Protein AF-A0A5N5TL41-F1 (afdb_monomer)

Nearest PDB structures (foldseek):
  9d1i-assembly1_A  TM=8.158E-01  e=9.648E-05  Homo sapiens
  9d1z-assembly1_A  TM=8.403E-01  e=2.550E-04  Homo sapiens
  5gq0-assembly1_B  TM=7.418E-01  e=6.387E-04  Arabidopsis thaliana
  5a10-assembly1_A  TM=7.154E-01  e=4.876E-04  Thlaspi arvense
  5gq0-assembly1_A  TM=7.432E-01  e=1.881E-03  Arabidopsis thaliana

Organism: NCBI:txid96803

Foldseek 3Di:
DDDFDLWDWDADPVVGDIDTQDDDADDPPDPADHGDAGFDQWDWDDQPQWIKTAKGAHFDPDPDTDGMDGAIWIAGNVRRGTADSVQFDDPVPDPDDHRDGFGNWDWDDDQRFKIWIAWGDDPDIDRDIDIGGRDCLQGNGHPDPCDVFNSQQVDQDQVVNVSHVQWDAAPVVRGIGGPVVSVVVVD

Mean predicted aligned error: 7.64 Å

Sequence (187 aa):
FSKLSDELLLFNVDKQYWSEIHYPKGSDNSQYFPSPLERAFHSALIAGNYMVIYGGYMHKHKEEEACYDHKLYLFHLGCHVWLSPELIPSQEQGKGLRAQGVYGHSAFLRHGNTIVITGGFHGTVSNHILAYVLPSTLIAAQGNNFSRDDACFSHEAQSSCVSNLECGWCPTDNICYDRILCNTRDQ

InterPro domains:
  IPR015915 Kelch-type beta-propeller [G3DSA:2.120.10.80] (1-148)
  IPR015915 Kelch-type beta-propeller [SSF117281] (6-132)
  IPR052637 Kelch domain-containing protein 3-like [PTHR46461] (3-129)
  IPR056737 Attractin/MKLN-like, beta-propeller domain [PF24981] (2-130)

Secondary structure (DSSP, 8-state):
-PPP----EEEETTTTEEEE---PPP-TTSSSPPPPPS-BS-EEEEETTEEEEE--EEEE-SSS-EEE---EEEEETTTTEEPPGGGS--GGG-SSPP----BS-EEEEETTTEEEEE--BSSSB---EEEEE--TTTSPPTT----HHHHHHT--SHHHHHHSTTEEEETTTTEEEEHHHHHHH--

Radius of gyration: 18.36 Å; Cα contacts (8 Å, |Δi|>4): 363; chains: 1; bounding box: 47×35×54 Å

Structure (mmCIF, N/CA/C/O backbone):
data_AF-A0A5N5TL41-F1
#
_entry.id   AF-A0A5N5TL41-F1
#
loop_
_atom_site.group_PDB
_atom_site.id
_atom_site.type_symbol
_atom_site.label_atom_id
_atom_site.label_alt_id
_atom_site.label_comp_id
_atom_site.label_asym_id
_atom_site.label_entity_id
_atom_site.label_seq_id
_atom_site.pdbx_PDB_ins_code
_atom_site.Cartn_x
_atom_site.Cartn_y
_atom_site.Cartn_z
_atom_site.occupancy
_atom_site.B_iso_or_equiv
_atom_site.auth_seq_id
_atom_site.auth_comp_id
_atom_site.auth_asym_id
_atom_site.auth_atom_id
_atom_site.pdbx_PDB_model_num
ATOM 1 N N . PHE A 1 1 ? 7.808 15.646 -23.352 1.00 56.97 1 PHE A N 1
ATOM 2 C CA . PHE A 1 1 ? 8.252 14.683 -22.328 1.00 56.97 1 PHE A CA 1
ATOM 3 C C . PHE A 1 1 ? 7.087 14.399 -21.400 1.00 56.97 1 PHE A C 1
ATOM 5 O O . PHE A 1 1 ? 6.430 15.349 -20.991 1.00 56.97 1 PHE A O 1
ATOM 12 N N . SER A 1 2 ? 6.792 13.129 -21.125 1.00 70.62 2 SER A N 1
ATOM 13 C CA . SER A 1 2 ? 5.754 12.756 -20.158 1.00 70.62 2 SER A CA 1
ATOM 14 C C . SER A 1 2 ? 6.254 13.050 -18.745 1.00 70.62 2 SER A C 1
ATOM 16 O O . SER A 1 2 ? 7.353 12.631 -18.390 1.00 70.62 2 SER A O 1
ATOM 18 N N . LYS A 1 3 ? 5.472 13.794 -17.961 1.00 85.44 3 LYS A N 1
ATOM 19 C CA . LYS A 1 3 ? 5.758 14.084 -16.552 1.00 85.44 3 LYS A CA 1
ATOM 20 C C . LYS A 1 3 ? 5.102 13.003 -15.688 1.00 85.44 3 LYS A C 1
ATOM 22 O O . LYS A 1 3 ? 3.935 12.689 -15.906 1.00 85.44 3 LYS A O 1
ATOM 27 N N . LEU A 1 4 ? 5.852 12.426 -14.752 1.00 90.06 4 LEU A N 1
ATOM 28 C CA . LEU A 1 4 ? 5.323 11.491 -13.754 1.00 90.06 4 LEU A CA 1
ATOM 29 C C . LEU A 1 4 ? 4.566 12.267 -12.658 1.00 90.06 4 LEU A C 1
ATOM 31 O O . LEU A 1 4 ? 4.869 13.438 -12.420 1.00 90.06 4 LEU A O 1
ATOM 35 N N . SER A 1 5 ? 3.593 11.624 -12.007 1.00 91.50 5 SER A N 1
ATOM 36 C CA . SER A 1 5 ? 2.818 12.198 -10.893 1.00 91.50 5 SER A CA 1
ATOM 37 C C . SER A 1 5 ? 2.957 11.345 -9.625 1.00 91.50 5 SER A C 1
ATOM 39 O O . SER A 1 5 ? 3.168 10.131 -9.717 1.00 91.50 5 SER A O 1
ATOM 41 N N . ASP A 1 6 ? 2.869 11.991 -8.460 1.00 91.38 6 ASP A N 1
ATOM 42 C CA . ASP A 1 6 ? 2.722 11.386 -7.128 1.00 91.38 6 ASP A CA 1
ATOM 43 C C . ASP A 1 6 ? 1.287 11.525 -6.578 1.00 91.38 6 ASP A C 1
ATOM 45 O O . ASP A 1 6 ? 1.022 11.125 -5.447 1.00 91.38 6 ASP A O 1
ATOM 49 N N . GLU A 1 7 ? 0.360 12.087 -7.360 1.00 93.56 7 GLU A N 1
ATOM 50 C CA . GLU A 1 7 ? -1.023 12.338 -6.948 1.00 93.56 7 GLU A CA 1
ATOM 51 C C . GLU A 1 7 ? -1.831 11.038 -6.823 1.00 93.56 7 GLU A C 1
ATOM 53 O O . GLU A 1 7 ? -1.725 10.121 -7.643 1.00 93.56 7 GLU A O 1
ATOM 58 N N . LEU A 1 8 ? -2.703 10.989 -5.813 1.00 95.38 8 LEU A N 1
ATOM 59 C CA . LEU A 1 8 ? -3.665 9.908 -5.626 1.00 95.38 8 LEU A CA 1
ATOM 60 C C . LEU A 1 8 ? -5.058 10.385 -6.022 1.00 95.38 8 LEU A C 1
ATOM 62 O O . LEU A 1 8 ? -5.614 11.297 -5.412 1.00 95.38 8 LEU A O 1
ATOM 66 N N . LEU A 1 9 ? -5.635 9.735 -7.029 1.00 95.69 9 LEU A N 1
ATOM 67 C CA . LEU A 1 9 ? -6.961 10.052 -7.545 1.00 95.69 9 LEU A CA 1
ATOM 68 C C . LEU A 1 9 ? -7.940 8.917 -7.237 1.00 95.69 9 LEU A C 1
ATOM 70 O O . LEU A 1 9 ? -7.633 7.741 -7.425 1.00 95.69 9 LEU A O 1
ATOM 74 N N . LEU A 1 10 ? -9.145 9.283 -6.814 1.00 95.44 10 LEU A N 1
ATOM 75 C CA . LEU A 1 10 ? -10.274 8.388 -6.613 1.00 95.44 10 LEU A CA 1
ATOM 76 C C . LEU A 1 10 ? -11.331 8.676 -7.677 1.00 95.44 10 LEU A C 1
ATOM 78 O O . LEU A 1 10 ? -11.767 9.816 -7.831 1.00 95.44 10 LEU A O 1
ATOM 82 N N . PHE A 1 11 ? -11.786 7.636 -8.369 1.00 96.81 11 PHE A N 1
ATOM 83 C CA . PHE A 1 11 ? -12.952 7.729 -9.238 1.00 96.81 11 PHE A CA 1
ATOM 84 C C . PHE A 1 11 ? -14.160 7.104 -8.550 1.00 96.81 11 PHE A C 1
ATOM 86 O O . PHE A 1 11 ? -14.167 5.910 -8.249 1.00 96.81 11 PHE A O 1
ATOM 93 N N . ASN A 1 12 ? -15.195 7.905 -8.312 1.00 97.06 12 ASN A N 1
ATOM 94 C CA . ASN A 1 12 ? -16.470 7.381 -7.849 1.00 97.06 12 ASN A CA 1
ATOM 95 C C . ASN A 1 12 ? -17.250 6.835 -9.054 1.00 97.06 12 ASN A C 1
ATOM 97 O O . ASN A 1 12 ? -17.682 7.613 -9.900 1.00 97.06 12 ASN A O 1
ATOM 101 N N . VAL A 1 13 ? -17.431 5.512 -9.128 1.00 97.06 13 VAL A N 1
ATOM 102 C CA . VAL A 1 13 ? -18.086 4.852 -10.273 1.00 97.06 13 VAL A CA 1
ATOM 103 C C . VAL A 1 13 ? -19.561 5.241 -10.385 1.00 97.06 13 VAL A C 1
ATOM 105 O O . VAL A 1 13 ? -20.012 5.585 -11.475 1.00 97.06 13 VAL A O 1
ATOM 108 N N . ASP A 1 14 ? -20.291 5.247 -9.268 1.00 98.00 14 ASP A N 1
ATOM 109 C CA . ASP A 1 14 ? -21.736 5.510 -9.252 1.00 98.00 14 ASP A CA 1
ATOM 110 C C . ASP A 1 14 ? -22.062 6.962 -9.611 1.00 98.00 14 ASP A C 1
ATOM 112 O O . ASP A 1 14 ? -23.017 7.246 -10.331 1.00 98.00 14 ASP A O 1
ATOM 116 N N . LYS A 1 15 ? -21.260 7.897 -9.096 1.00 98.00 15 LYS A N 1
ATOM 117 C CA . LYS A 1 15 ? -21.455 9.342 -9.268 1.00 98.00 15 LYS A CA 1
ATOM 118 C C . LYS A 1 15 ? -20.629 9.932 -10.413 1.00 98.00 15 LYS A C 1
ATOM 120 O O . LYS A 1 15 ? -20.783 11.110 -10.715 1.00 98.00 15 LYS A O 1
ATOM 125 N N . GLN A 1 16 ? -19.758 9.134 -11.025 1.00 98.06 16 GLN A N 1
ATOM 126 C CA . GLN A 1 16 ? -18.954 9.471 -12.201 1.00 98.06 16 GLN A CA 1
ATOM 127 C C . GLN A 1 16 ? -18.110 10.749 -12.064 1.00 98.06 16 GLN A C 1
ATOM 129 O O . GLN A 1 16 ? -18.002 11.534 -13.006 1.00 98.06 16 GLN A O 1
ATOM 134 N N . TYR A 1 17 ? -17.477 10.963 -10.908 1.0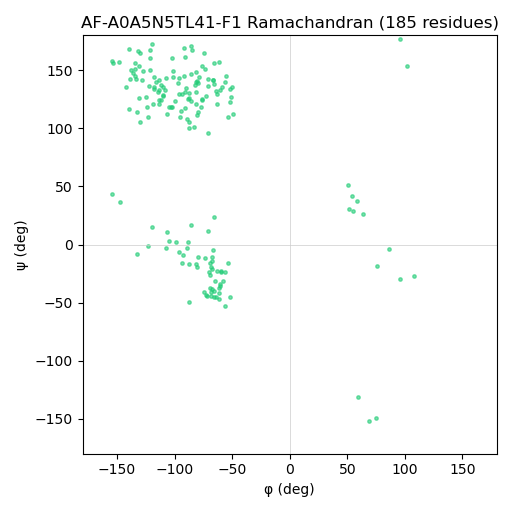0 97.94 17 TYR A N 1
ATOM 135 C CA . TYR A 1 17 ? -16.549 12.080 -10.720 1.00 97.94 17 TYR A CA 1
ATOM 136 C C . TYR A 1 17 ? -15.225 11.638 -10.108 1.00 97.94 17 TYR A C 1
ATOM 138 O O . TYR A 1 17 ? -15.136 10.638 -9.391 1.00 97.94 17 TYR A O 1
ATOM 146 N N . TRP A 1 18 ? -14.199 12.428 -10.406 1.00 97.88 18 TRP A N 1
ATOM 147 C CA . TRP A 1 18 ? -12.866 12.287 -9.846 1.00 97.88 18 TRP A CA 1
ATOM 148 C C . TRP A 1 18 ? -12.712 13.144 -8.596 1.00 97.88 18 TRP A C 1
ATOM 150 O O . TRP A 1 18 ? -13.254 14.246 -8.497 1.00 97.88 18 TRP A O 1
ATOM 160 N N . SER A 1 19 ? -11.950 12.645 -7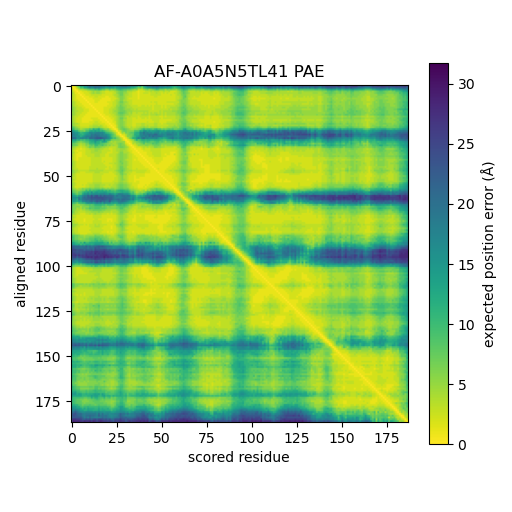.638 1.00 96.94 19 SER A N 1
ATOM 161 C CA . SER A 1 19 ? -11.485 13.400 -6.481 1.00 96.94 19 SER A CA 1
ATOM 162 C C . SER A 1 19 ? -10.015 13.130 -6.258 1.00 96.94 19 SER A C 1
ATOM 164 O O . SER A 1 19 ? -9.547 12.017 -6.477 1.00 96.94 19 SER A O 1
ATOM 166 N N . GLU A 1 20 ? -9.299 14.146 -5.806 1.00 96.12 20 GLU A N 1
ATOM 167 C CA . GLU A 1 20 ? -7.926 13.997 -5.350 1.00 96.12 20 GLU A CA 1
ATOM 168 C C . GLU A 1 20 ? -7.925 13.679 -3.854 1.00 96.12 20 GLU A C 1
ATOM 170 O O . GLU A 1 20 ? -8.660 14.286 -3.069 1.00 96.12 20 GLU A O 1
ATOM 175 N N . ILE A 1 21 ? -7.116 12.701 -3.456 1.00 94.69 21 ILE A N 1
ATOM 176 C CA . ILE A 1 21 ? -6.884 12.386 -2.051 1.00 94.69 21 ILE A CA 1
ATOM 177 C C . ILE A 1 21 ? -5.742 13.272 -1.566 1.00 94.69 21 ILE A C 1
ATOM 179 O O . ILE A 1 21 ? -4.574 13.019 -1.858 1.00 94.69 21 ILE A O 1
ATOM 183 N N . HIS A 1 22 ? -6.077 14.289 -0.776 1.00 91.94 22 HIS A N 1
ATOM 184 C CA . HIS A 1 22 ? -5.078 15.079 -0.067 1.00 91.94 22 HIS A CA 1
ATOM 185 C C . HIS A 1 22 ? -4.647 14.362 1.214 1.00 91.94 22 HIS A C 1
ATOM 187 O O . HIS A 1 22 ? -5.482 13.944 2.018 1.00 91.94 22 HIS A O 1
ATOM 193 N N . TYR A 1 23 ? -3.336 14.251 1.415 1.00 90.44 23 TYR A N 1
ATOM 194 C CA . TYR A 1 23 ? -2.734 13.621 2.586 1.00 90.44 23 TYR A CA 1
ATOM 195 C C . TYR A 1 23 ? -1.589 14.475 3.148 1.00 90.44 23 TYR A C 1
ATOM 197 O O . TYR A 1 23 ? -0.983 15.266 2.415 1.00 90.44 23 TYR A O 1
ATOM 205 N N . PRO A 1 24 ? -1.253 14.321 4.441 1.00 86.81 24 PRO A N 1
ATOM 206 C CA . PRO A 1 24 ? -0.112 15.003 5.035 1.00 86.81 24 PRO A CA 1
ATOM 207 C C . PRO A 1 24 ? 1.183 14.541 4.357 1.00 86.81 24 PRO A C 1
ATOM 209 O O . PRO A 1 24 ? 1.502 13.350 4.365 1.00 86.81 24 PRO A O 1
ATOM 212 N N . LYS A 1 25 ? 1.942 15.469 3.766 1.00 80.06 25 LYS A N 1
ATOM 213 C CA . LYS A 1 25 ? 3.260 15.147 3.206 1.00 80.06 25 LYS A CA 1
ATOM 214 C C . LYS A 1 25 ? 4.293 15.127 4.331 1.00 80.06 25 LYS A C 1
ATOM 216 O O . LYS A 1 25 ? 4.476 16.129 5.023 1.00 80.06 25 LYS A O 1
ATOM 221 N N . GLY A 1 26 ? 4.951 13.982 4.503 1.00 68.44 26 GLY A N 1
ATOM 222 C CA . GLY A 1 26 ? 6.038 13.839 5.460 1.00 68.44 26 GLY A CA 1
ATOM 223 C C . GLY A 1 26 ? 7.236 14.727 5.112 1.00 68.44 26 GLY A C 1
ATOM 224 O O . GLY A 1 26 ? 7.679 14.735 3.964 1.00 68.44 26 GLY A O 1
ATOM 225 N N . SER A 1 27 ? 7.764 15.465 6.087 1.00 64.81 27 SER A N 1
ATOM 226 C CA . SER A 1 27 ? 9.063 16.155 6.025 1.00 64.81 27 SER A CA 1
ATOM 227 C C . SER A 1 27 ? 9.974 15.660 7.153 1.00 64.81 27 SER A C 1
ATOM 229 O O . SER A 1 27 ? 9.487 15.006 8.075 1.00 64.81 27 SER A O 1
ATOM 231 N N . ASP A 1 28 ? 11.274 15.977 7.107 1.00 57.69 28 ASP A N 1
ATOM 232 C CA . ASP A 1 28 ? 12.291 15.480 8.060 1.00 57.69 28 ASP A CA 1
ATOM 233 C C . ASP A 1 28 ? 11.954 15.720 9.553 1.00 57.69 28 ASP A C 1
ATOM 235 O O . ASP A 1 28 ? 12.522 15.059 10.415 1.00 57.69 28 ASP A O 1
ATOM 239 N N . ASN A 1 29 ? 10.998 16.607 9.870 1.00 56.28 29 ASN A N 1
ATOM 240 C CA . ASN A 1 29 ? 10.532 16.905 11.233 1.00 56.28 29 ASN A CA 1
ATOM 241 C C . ASN A 1 29 ? 9.034 16.616 11.466 1.00 56.28 29 ASN A C 1
ATOM 243 O O . ASN A 1 29 ? 8.450 17.119 12.427 1.00 56.28 29 ASN A O 1
ATOM 247 N N . SER A 1 30 ? 8.373 15.866 10.582 1.00 60.78 30 SER A N 1
ATOM 248 C CA . SER A 1 30 ? 6.944 15.564 10.711 1.00 60.78 30 SER A CA 1
ATOM 249 C C . SER A 1 30 ? 6.702 14.159 11.264 1.00 60.78 30 SER A C 1
ATOM 251 O O . SER A 1 30 ? 7.449 13.233 10.968 1.00 60.78 30 SER A O 1
ATOM 253 N N . GLN A 1 31 ? 5.596 13.977 11.988 1.00 67.69 31 GLN A N 1
ATOM 254 C CA . GLN A 1 31 ? 5.107 12.658 12.416 1.00 67.69 31 GLN A CA 1
ATOM 255 C C . GLN A 1 31 ? 4.628 11.783 11.235 1.00 67.69 31 GLN A C 1
ATOM 257 O O . GLN A 1 31 ? 4.345 10.601 11.410 1.00 67.69 31 GLN A O 1
ATOM 262 N N . TYR A 1 32 ? 4.507 12.364 10.037 1.00 74.75 32 TYR A N 1
ATOM 263 C CA . TYR A 1 32 ? 4.010 11.698 8.840 1.00 74.75 32 TYR A CA 1
ATOM 264 C C . TYR A 1 32 ? 5.159 11.187 7.977 1.00 74.75 32 TYR A C 1
ATOM 266 O O . TYR A 1 32 ? 6.198 11.833 7.838 1.00 74.75 32 TYR A O 1
ATOM 274 N N . PHE A 1 33 ? 4.960 10.029 7.358 1.00 81.38 33 PHE A N 1
ATOM 275 C CA . PHE A 1 33 ? 5.987 9.407 6.534 1.00 81.38 33 PHE A CA 1
ATOM 276 C C . PHE A 1 33 ? 5.947 9.939 5.096 1.00 81.38 33 PHE A C 1
ATOM 278 O O . PHE A 1 33 ? 4.874 10.291 4.593 1.00 81.38 33 PHE A O 1
ATOM 285 N N . PRO A 1 34 ? 7.107 10.041 4.424 1.00 80.88 34 PRO A N 1
ATOM 286 C CA . PRO A 1 34 ? 7.165 10.547 3.062 1.00 80.88 34 PRO A CA 1
ATOM 287 C C . PRO A 1 34 ? 6.438 9.601 2.102 1.00 80.88 34 PRO A C 1
ATOM 289 O O . PRO A 1 34 ? 6.595 8.379 2.168 1.00 80.88 34 PRO A O 1
ATOM 292 N N . SER A 1 35 ? 5.673 10.180 1.178 1.00 88.56 35 SER A N 1
ATOM 293 C CA . SER A 1 35 ? 5.071 9.439 0.074 1.00 88.56 35 SER A CA 1
ATOM 294 C C . SER A 1 35 ? 6.149 8.887 -0.868 1.00 88.56 35 SER A C 1
ATOM 296 O O . SER A 1 35 ? 7.259 9.432 -0.937 1.00 88.56 35 SER A O 1
ATOM 298 N N . PRO A 1 36 ? 5.850 7.817 -1.626 1.00 90.50 36 PRO A N 1
ATOM 299 C CA . PRO A 1 36 ? 6.701 7.420 -2.737 1.00 90.50 36 PRO A CA 1
ATOM 300 C C . PRO A 1 36 ? 6.902 8.587 -3.713 1.00 90.50 36 PRO A C 1
ATOM 302 O O . PRO A 1 36 ? 5.987 9.372 -3.950 1.00 90.50 36 PRO A O 1
ATOM 305 N N . LEU A 1 37 ? 8.097 8.664 -4.308 1.00 89.50 37 LEU A N 1
ATOM 306 C CA . LEU A 1 37 ? 8.349 9.552 -5.447 1.00 89.50 37 LEU A CA 1
ATOM 307 C C . LEU A 1 37 ? 7.459 9.176 -6.634 1.00 89.50 37 LEU A C 1
ATOM 309 O O . LEU A 1 37 ? 7.031 8.017 -6.753 1.00 89.50 37 LEU A O 1
ATOM 313 N N . GLU A 1 38 ? 7.241 10.151 -7.511 1.00 91.62 38 GLU A N 1
ATOM 314 C CA . GLU A 1 38 ? 6.477 10.014 -8.740 1.00 91.62 38 GLU A CA 1
ATOM 315 C C . GLU A 1 38 ? 6.977 8.830 -9.576 1.00 91.62 38 GLU A C 1
ATOM 317 O O . GLU A 1 38 ? 8.184 8.612 -9.736 1.00 91.62 38 GLU A O 1
ATOM 322 N N . ARG A 1 39 ? 6.045 8.010 -10.076 1.00 93.06 39 ARG A N 1
ATOM 323 C CA . ARG A 1 39 ? 6.397 6.731 -10.708 1.00 93.06 39 ARG A CA 1
ATOM 324 C C . ARG A 1 39 ? 5.385 6.236 -11.731 1.00 93.06 39 ARG A C 1
ATOM 326 O O . ARG A 1 39 ? 4.206 6.565 -11.670 1.00 93.06 39 ARG A O 1
ATOM 333 N N . ALA A 1 40 ? 5.837 5.368 -12.632 1.00 93.88 40 ALA A N 1
ATOM 334 C CA . ALA A 1 40 ? 5.005 4.638 -13.596 1.00 93.88 40 ALA A CA 1
ATOM 335 C C . ALA A 1 40 ? 5.316 3.134 -13.576 1.00 93.88 40 ALA A C 1
ATOM 337 O O . ALA A 1 40 ? 6.341 2.719 -13.044 1.00 93.88 40 ALA A O 1
ATOM 338 N N . PHE A 1 41 ? 4.445 2.302 -14.156 1.00 94.69 41 PHE A N 1
ATOM 339 C CA . PHE A 1 41 ? 4.642 0.843 -14.253 1.00 94.69 41 PHE A CA 1
ATOM 340 C C . PHE A 1 41 ? 4.906 0.140 -12.904 1.00 94.69 41 PHE A C 1
ATOM 342 O O . PHE A 1 41 ? 5.625 -0.861 -12.841 1.00 94.69 41 PHE A O 1
ATOM 349 N N . HIS A 1 42 ? 4.367 0.696 -11.820 1.00 96.25 42 HIS A N 1
ATOM 350 C CA . HIS A 1 42 ? 4.329 0.064 -10.504 1.00 96.25 42 HIS A CA 1
ATOM 351 C C . HIS A 1 42 ? 3.111 -0.864 -10.410 1.00 96.25 42 HIS A C 1
ATOM 353 O O . HIS A 1 42 ? 2.200 -0.776 -11.235 1.00 96.25 42 HIS A O 1
ATOM 359 N N . SER A 1 43 ? 3.075 -1.711 -9.383 1.00 95.94 43 SER A N 1
ATOM 360 C CA . SER A 1 43 ? 1.840 -2.398 -8.994 1.00 95.94 43 SER A CA 1
ATOM 361 C C . SER A 1 43 ? 1.217 -1.714 -7.786 1.00 95.94 43 SER A C 1
ATOM 363 O O . SER A 1 43 ? 1.933 -1.265 -6.888 1.00 95.94 43 SER A O 1
ATOM 365 N N . ALA A 1 44 ? -0.113 -1.681 -7.766 1.00 96.19 44 ALA A N 1
ATOM 366 C CA . ALA A 1 44 ? -0.919 -1.234 -6.641 1.00 96.19 44 ALA A CA 1
ATOM 367 C C . ALA A 1 44 ? -1.912 -2.342 -6.268 1.00 96.19 44 ALA A C 1
ATOM 369 O O . ALA A 1 44 ? -2.636 -2.841 -7.129 1.00 96.19 44 ALA A O 1
ATOM 370 N N . LEU A 1 45 ? -1.930 -2.747 -5.000 1.00 96.00 45 LEU A N 1
ATOM 371 C CA . LEU A 1 45 ? -2.808 -3.798 -4.480 1.00 96.00 45 LEU A CA 1
ATOM 372 C C . LEU A 1 45 ? -3.568 -3.288 -3.259 1.00 96.00 45 LEU A C 1
ATOM 374 O O . LEU A 1 45 ? -3.035 -2.490 -2.496 1.00 96.00 45 LEU A O 1
A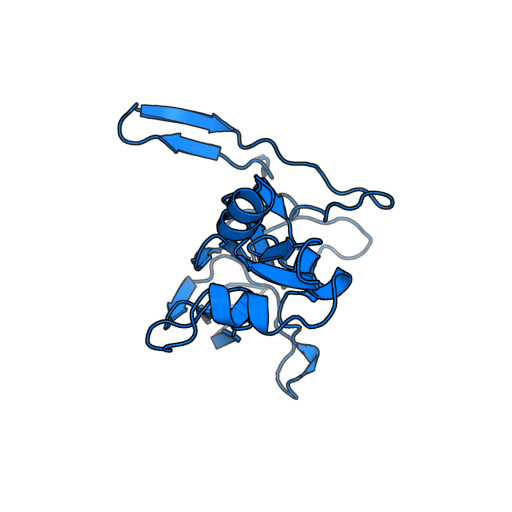TOM 378 N N . ILE A 1 46 ? -4.783 -3.786 -3.038 1.00 94.69 46 ILE A N 1
ATOM 379 C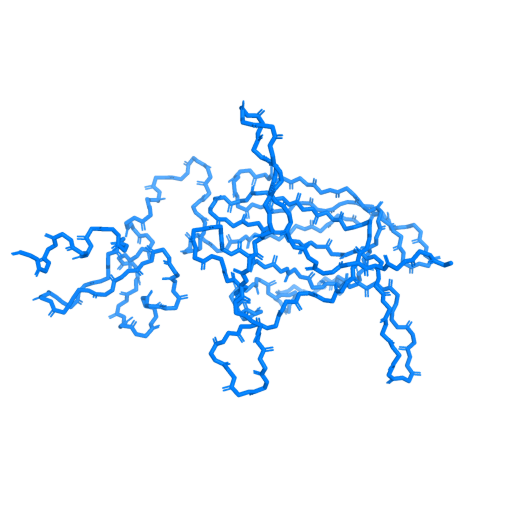 CA . ILE A 1 46 ? -5.530 -3.536 -1.800 1.00 94.69 46 ILE A CA 1
ATOM 380 C C . ILE A 1 46 ? -5.378 -4.745 -0.883 1.00 94.69 46 ILE A C 1
ATOM 382 O O . ILE A 1 46 ? -5.722 -5.854 -1.286 1.00 94.69 46 ILE A O 1
ATOM 386 N N . ALA A 1 47 ? -4.884 -4.530 0.335 1.00 91.62 47 ALA A N 1
ATOM 387 C CA . ALA A 1 47 ? -4.766 -5.538 1.383 1.00 91.62 47 ALA A CA 1
ATOM 388 C C . ALA A 1 47 ? -5.366 -4.985 2.685 1.00 91.62 47 ALA A C 1
ATOM 390 O O . ALA A 1 47 ? -4.795 -4.101 3.323 1.00 91.62 47 ALA A O 1
ATOM 391 N N . GLY A 1 48 ? -6.554 -5.467 3.058 1.00 88.69 48 GLY A N 1
ATOM 392 C CA . GLY A 1 48 ? -7.333 -4.867 4.145 1.00 88.69 48 GLY A CA 1
ATOM 393 C C . GLY A 1 48 ? -7.659 -3.395 3.857 1.00 88.69 48 GLY A C 1
ATOM 394 O O . GLY A 1 48 ? -8.075 -3.059 2.750 1.00 88.69 48 GLY A O 1
ATOM 395 N N . ASN A 1 49 ? -7.419 -2.520 4.836 1.00 89.62 49 ASN A N 1
ATOM 396 C CA . ASN A 1 49 ? -7.575 -1.064 4.712 1.00 89.62 49 ASN A CA 1
ATOM 397 C C . ASN A 1 49 ? -6.341 -0.356 4.134 1.00 89.62 49 ASN A C 1
ATOM 399 O O . ASN A 1 49 ? -6.215 0.864 4.253 1.00 89.62 49 ASN A O 1
ATOM 403 N N . TYR A 1 50 ? -5.429 -1.092 3.500 1.00 92.81 50 TYR A N 1
ATOM 404 C CA . TYR A 1 50 ? -4.188 -0.537 2.980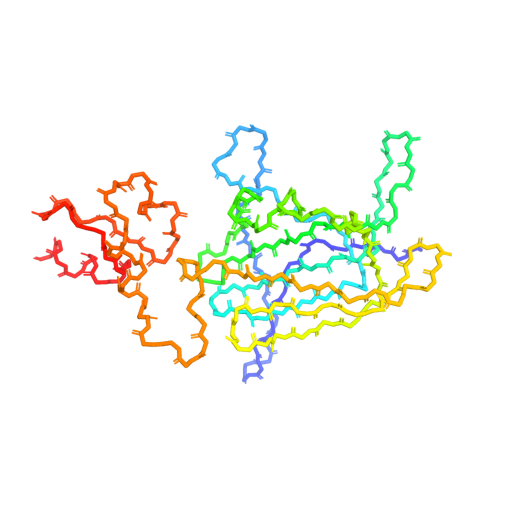 1.00 92.81 50 TYR A CA 1
ATOM 405 C C . TYR A 1 50 ? -4.103 -0.691 1.469 1.00 92.81 50 TYR A C 1
ATOM 407 O O . TYR A 1 50 ? -4.328 -1.769 0.917 1.00 92.81 50 TYR A O 1
ATOM 415 N N . MET A 1 51 ? -3.710 0.390 0.803 1.00 95.56 51 MET A N 1
ATOM 416 C CA . MET A 1 51 ? -3.169 0.325 -0.546 1.00 95.56 51 MET A CA 1
ATOM 417 C C . MET A 1 51 ? -1.664 0.086 -0.452 1.00 95.56 51 MET A C 1
ATOM 419 O O . MET A 1 51 ? -0.952 0.786 0.268 1.00 95.56 51 MET A O 1
ATOM 423 N N . VAL A 1 52 ? -1.185 -0.900 -1.199 1.00 94.44 52 VAL A N 1
ATOM 424 C CA . VAL A 1 52 ? 0.208 -1.325 -1.215 1.00 94.44 52 VAL A CA 1
ATOM 425 C C . VAL A 1 52 ? 0.815 -1.027 -2.572 1.00 94.44 52 VAL A C 1
ATOM 427 O O . VAL A 1 52 ? 0.336 -1.543 -3.580 1.00 94.44 52 VAL A O 1
ATOM 430 N N . ILE A 1 53 ? 1.872 -0.218 -2.591 1.00 95.38 53 ILE A N 1
ATOM 431 C CA . ILE A 1 53 ? 2.619 0.126 -3.803 1.00 95.38 53 ILE A CA 1
ATOM 432 C C . ILE A 1 53 ? 3.977 -0.563 -3.768 1.00 95.38 53 ILE A C 1
ATOM 434 O O . ILE A 1 53 ? 4.692 -0.485 -2.767 1.00 95.38 53 ILE A O 1
ATOM 438 N N . TYR A 1 54 ? 4.351 -1.200 -4.874 1.00 93.75 54 TYR A N 1
ATOM 439 C CA . TYR A 1 54 ? 5.683 -1.767 -5.053 1.00 93.75 54 TYR A CA 1
ATOM 440 C C . TYR A 1 54 ? 6.255 -1.412 -6.421 1.00 93.75 54 TYR A C 1
ATOM 442 O O . TYR A 1 54 ? 5.550 -1.422 -7.436 1.00 93.75 54 TYR A O 1
ATOM 450 N N . GLY A 1 55 ? 7.560 -1.148 -6.441 1.00 93.25 55 GLY A N 1
ATOM 451 C CA . GLY A 1 55 ? 8.314 -0.977 -7.671 1.00 93.25 55 GLY A CA 1
ATOM 452 C C . GLY A 1 55 ? 7.967 0.290 -8.440 1.00 93.25 55 GLY A C 1
ATOM 453 O O . GLY A 1 55 ? 7.537 1.304 -7.881 1.00 93.25 55 GLY A O 1
ATOM 454 N N . GLY A 1 56 ? 8.150 0.200 -9.753 1.00 93.88 56 GLY A N 1
ATOM 455 C CA . GLY A 1 56 ? 7.873 1.273 -10.695 1.00 93.88 56 GLY A CA 1
ATOM 456 C C . GLY A 1 56 ? 9.122 2.013 -11.148 1.00 93.88 56 GLY A C 1
ATOM 457 O O . GLY A 1 56 ? 10.144 2.040 -10.464 1.00 93.88 56 GLY A O 1
ATOM 458 N N . TYR A 1 57 ? 9.011 2.583 -12.342 1.00 91.50 57 TYR A N 1
ATOM 459 C CA . TYR A 1 57 ? 9.993 3.473 -12.927 1.00 91.50 57 TYR A CA 1
ATOM 460 C C . TYR A 1 57 ? 9.877 4.833 -12.252 1.00 91.50 57 TYR A C 1
ATOM 462 O O . TYR A 1 57 ? 8.791 5.413 -12.224 1.00 91.50 57 TYR A O 1
ATOM 470 N N . MET A 1 58 ? 10.989 5.317 -11.721 1.00 88.38 58 MET A N 1
ATOM 471 C CA . MET A 1 58 ? 11.123 6.603 -11.043 1.00 88.38 58 MET A CA 1
ATOM 472 C C . MET A 1 58 ? 12.452 7.228 -11.458 1.00 88.38 58 MET A C 1
ATOM 474 O O . MET A 1 58 ? 13.274 6.550 -12.069 1.00 88.38 58 MET A O 1
ATOM 478 N N . HIS A 1 59 ? 12.672 8.504 -11.154 1.00 80.56 59 HIS A N 1
ATOM 479 C CA . HIS A 1 59 ? 13.915 9.165 -11.532 1.00 80.56 59 HIS A CA 1
ATOM 480 C C . HIS A 1 59 ? 14.508 9.946 -10.364 1.00 80.56 59 HIS A C 1
ATOM 482 O O . HIS A 1 59 ? 13.930 10.929 -9.905 1.00 80.56 59 HIS A O 1
ATOM 488 N N . LYS A 1 60 ? 15.678 9.520 -9.877 1.00 74.06 60 LYS A N 1
ATOM 489 C CA . LYS A 1 60 ? 16.394 10.202 -8.794 1.00 74.06 60 LYS A CA 1
ATOM 490 C C . LYS A 1 60 ? 17.805 10.579 -9.233 1.00 74.06 60 LYS A C 1
ATOM 492 O O . LYS A 1 60 ? 18.675 9.722 -9.327 1.00 74.06 60 LYS A O 1
ATOM 497 N N . HIS A 1 61 ? 18.050 11.874 -9.415 1.00 66.00 61 HIS A N 1
ATOM 498 C CA . HIS A 1 61 ? 19.394 12.394 -9.668 1.00 66.00 61 HIS A CA 1
ATOM 499 C C . HIS A 1 61 ? 20.080 12.680 -8.335 1.00 66.00 61 HIS A C 1
ATOM 501 O O . HIS A 1 61 ? 19.803 13.700 -7.700 1.00 66.00 61 HIS A O 1
ATOM 507 N N . LYS A 1 62 ? 20.948 11.782 -7.867 1.00 56.09 62 LYS A N 1
ATOM 508 C CA . LYS A 1 62 ? 21.782 12.093 -6.698 1.00 56.09 62 LYS A CA 1
ATOM 509 C C . LYS A 1 62 ? 23.164 11.437 -6.730 1.00 56.09 62 LYS A C 1
ATOM 511 O O . LYS A 1 62 ? 23.653 11.083 -5.674 1.00 56.09 62 LYS A O 1
ATOM 516 N N . GLU A 1 63 ? 23.759 11.343 -7.928 1.00 55.00 63 GLU A N 1
ATOM 517 C CA . GLU A 1 63 ? 25.108 10.820 -8.285 1.00 55.00 63 GLU A CA 1
ATOM 518 C C . GLU A 1 63 ? 25.100 9.458 -9.008 1.00 55.00 63 GLU A C 1
ATOM 520 O O . GLU A 1 63 ? 25.951 9.227 -9.861 1.00 55.00 63 GLU A O 1
ATOM 525 N N . GLU A 1 64 ? 24.078 8.624 -8.792 1.00 55.31 64 GLU A N 1
ATOM 526 C CA . GLU A 1 64 ? 23.783 7.415 -9.578 1.00 55.31 64 GLU A CA 1
ATOM 527 C C . GLU A 1 64 ? 22.296 7.448 -9.965 1.00 55.31 64 GLU A C 1
ATOM 529 O O . GLU A 1 64 ? 21.435 7.657 -9.103 1.00 55.31 64 GLU A O 1
ATOM 534 N N . GLU A 1 65 ? 21.980 7.324 -11.259 1.00 61.22 65 GLU A N 1
ATOM 535 C CA . GLU A 1 65 ? 20.592 7.329 -11.738 1.00 61.22 65 GLU A CA 1
ATOM 536 C C . GLU A 1 65 ? 19.895 6.031 -11.316 1.00 61.22 65 GLU A C 1
ATOM 538 O O . GLU A 1 65 ? 19.989 4.991 -11.968 1.00 61.22 65 GLU A O 1
ATOM 543 N N . ALA A 1 66 ? 19.171 6.088 -10.198 1.00 70.50 66 ALA A N 1
ATOM 544 C CA . ALA A 1 66 ? 18.240 5.034 -9.831 1.00 70.50 66 ALA A CA 1
ATOM 545 C C . ALA A 1 66 ? 16.947 5.217 -10.637 1.00 70.50 66 ALA A C 1
ATOM 547 O O . ALA A 1 66 ? 16.229 6.202 -10.455 1.00 70.50 66 ALA A O 1
ATOM 548 N N . CYS A 1 67 ? 16.667 4.252 -11.517 1.00 83.94 67 CYS A N 1
ATOM 549 C CA . CYS A 1 67 ? 15.500 4.250 -12.406 1.00 83.94 67 CYS A CA 1
ATOM 550 C C . CYS A 1 67 ? 14.335 3.388 -11.895 1.00 83.94 67 CYS A C 1
ATOM 552 O O . CYS A 1 67 ? 13.332 3.213 -12.585 1.00 83.94 67 CYS A O 1
ATOM 554 N N . TYR A 1 68 ? 14.479 2.781 -10.719 1.00 86.44 68 TYR A N 1
ATOM 555 C CA . TYR A 1 68 ? 13.495 1.874 -10.141 1.00 86.44 68 TYR A CA 1
ATOM 556 C C . TYR A 1 68 ? 13.591 1.849 -8.621 1.00 86.44 68 TYR A C 1
ATOM 558 O O . TYR A 1 68 ? 14.635 2.130 -8.030 1.00 86.44 68 TYR A O 1
ATOM 566 N N . ASP A 1 69 ? 12.486 1.469 -7.991 1.00 84.44 69 ASP A N 1
ATOM 567 C CA . ASP A 1 69 ? 12.358 1.392 -6.542 1.00 84.44 69 ASP A CA 1
ATOM 568 C C . ASP A 1 69 ? 12.182 -0.057 -6.079 1.00 84.44 69 ASP A C 1
ATOM 570 O O . ASP A 1 69 ? 11.507 -0.847 -6.730 1.00 84.44 69 ASP A O 1
ATOM 574 N N . HIS A 1 70 ? 12.799 -0.422 -4.962 1.00 85.88 70 HIS A N 1
ATOM 575 C CA . HIS A 1 70 ? 12.674 -1.749 -4.347 1.00 85.88 70 HIS A CA 1
ATOM 576 C C . HIS A 1 70 ? 11.838 -1.728 -3.066 1.00 85.88 70 HIS A C 1
ATOM 578 O O . HIS A 1 70 ? 11.642 -2.769 -2.436 1.00 85.88 70 HIS A O 1
ATOM 584 N N . LYS A 1 71 ? 11.393 -0.543 -2.640 1.00 86.62 71 LYS A N 1
ATOM 585 C CA . LYS A 1 71 ? 10.618 -0.371 -1.420 1.00 86.62 71 LYS A CA 1
ATOM 586 C C . LYS A 1 71 ? 9.154 -0.709 -1.662 1.00 86.62 71 LYS A C 1
ATOM 588 O O . LYS A 1 71 ? 8.605 -0.502 -2.745 1.00 86.62 71 LYS A O 1
ATOM 593 N N . LEU A 1 72 ? 8.536 -1.221 -0.608 1.00 89.19 72 LEU A N 1
ATOM 594 C CA . LEU A 1 72 ? 7.095 -1.359 -0.497 1.00 89.19 72 LEU A CA 1
ATOM 595 C C . LEU A 1 72 ? 6.585 -0.149 0.291 1.00 89.19 72 LEU A C 1
ATOM 597 O O . LEU A 1 72 ? 7.234 0.282 1.242 1.00 89.19 72 LEU A O 1
ATOM 601 N N . TYR A 1 73 ? 5.457 0.411 -0.131 1.00 92.25 73 TYR A N 1
ATOM 602 C CA . TYR A 1 73 ? 4.795 1.531 0.530 1.00 92.25 73 TYR A CA 1
ATOM 603 C C . TYR A 1 73 ? 3.376 1.137 0.909 1.00 92.25 73 TYR A C 1
ATOM 605 O O . TYR A 1 73 ? 2.667 0.547 0.095 1.00 92.25 73 TYR A O 1
ATOM 613 N N . LEU A 1 74 ? 2.963 1.489 2.123 1.00 92.69 74 LEU A N 1
ATOM 614 C CA . LEU A 1 74 ? 1.610 1.262 2.617 1.00 92.69 74 LEU A CA 1
ATOM 615 C C . LEU A 1 74 ? 0.919 2.607 2.826 1.00 92.69 74 LEU A C 1
ATOM 617 O O . LEU A 1 74 ? 1.423 3.458 3.560 1.00 92.69 74 LEU A O 1
ATOM 621 N N . PHE A 1 75 ? -0.236 2.776 2.194 1.00 93.94 75 PHE A N 1
ATOM 622 C CA . PHE A 1 75 ? -1.126 3.912 2.388 1.00 93.94 75 PHE A CA 1
ATOM 623 C C . PHE A 1 75 ? -2.401 3.446 3.077 1.00 93.94 75 PHE A C 1
ATOM 625 O O . PHE A 1 75 ? -3.084 2.548 2.585 1.00 93.94 75 PHE A O 1
ATOM 632 N N . HIS A 1 76 ? -2.731 4.058 4.207 1.00 92.12 76 HIS A N 1
ATOM 633 C CA . HIS A 1 76 ? -3.954 3.762 4.933 1.00 92.12 76 HIS A CA 1
ATOM 634 C C . HIS A 1 76 ? -5.155 4.425 4.257 1.00 92.12 76 HIS A C 1
ATOM 636 O O . HIS A 1 76 ? -5.245 5.651 4.212 1.00 92.12 76 HIS A O 1
ATOM 642 N N . LEU A 1 77 ? -6.121 3.631 3.802 1.00 92.69 77 LEU A N 1
ATOM 643 C CA . LEU A 1 77 ? -7.306 4.116 3.091 1.00 92.69 77 LEU A CA 1
ATOM 644 C C . LEU A 1 77 ? -8.263 4.897 3.998 1.00 92.69 77 LEU A C 1
ATOM 646 O O . LEU A 1 77 ? -8.818 5.892 3.567 1.00 92.69 77 LEU A O 1
ATOM 650 N N . GLY A 1 78 ? -8.439 4.486 5.258 1.00 90.12 78 GLY A N 1
ATOM 651 C CA . GLY A 1 78 ? -9.295 5.217 6.206 1.00 90.12 78 GLY A CA 1
ATOM 652 C C . GLY A 1 78 ? -8.718 6.558 6.689 1.00 90.12 78 GLY A C 1
ATOM 653 O O . GLY A 1 78 ? -9.428 7.556 6.745 1.00 90.12 78 GLY A O 1
ATOM 654 N N . CYS A 1 79 ? -7.430 6.593 7.041 1.00 89.50 79 CYS A N 1
ATOM 655 C CA . CYS A 1 79 ? -6.777 7.775 7.610 1.00 89.50 79 CYS A CA 1
ATOM 656 C C . CYS A 1 79 ? -6.095 8.680 6.573 1.00 89.50 79 CYS A C 1
ATOM 658 O O . CYS A 1 79 ? -5.639 9.757 6.939 1.00 89.50 79 CYS A O 1
ATOM 660 N N . HIS A 1 80 ? -5.989 8.245 5.314 1.00 92.88 80 HIS A N 1
ATOM 661 C CA . HIS A 1 80 ? -5.271 8.936 4.240 1.00 92.88 80 HIS A CA 1
ATOM 662 C C . HIS A 1 80 ? -3.833 9.335 4.616 1.00 92.88 80 HIS A C 1
ATOM 664 O O . HIS A 1 80 ? -3.427 10.486 4.469 1.00 92.88 80 HIS A O 1
ATOM 670 N N . VAL A 1 81 ? -3.048 8.378 5.116 1.00 91.75 81 VAL A N 1
ATOM 671 C CA . VAL A 1 81 ? -1.644 8.597 5.503 1.00 91.75 81 VAL A CA 1
ATOM 672 C C . VAL A 1 81 ? -0.749 7.465 5.015 1.00 91.75 81 VAL A C 1
ATOM 674 O O . VAL A 1 81 ? -1.162 6.306 4.961 1.00 91.75 81 VAL A O 1
ATOM 677 N N . TRP A 1 82 ? 0.499 7.799 4.694 1.00 92.06 82 TRP A N 1
ATOM 678 C CA . TRP A 1 82 ? 1.555 6.820 4.441 1.00 92.06 82 TRP A CA 1
ATOM 679 C C . TRP A 1 82 ? 2.135 6.308 5.764 1.00 92.06 82 TRP A C 1
ATOM 681 O O . TRP A 1 82 ? 2.296 7.079 6.711 1.00 92.06 82 TRP A O 1
ATOM 691 N N . LEU A 1 83 ? 2.439 5.011 5.832 1.00 87.69 83 LEU A N 1
ATOM 692 C CA . LEU A 1 83 ? 2.985 4.359 7.028 1.00 87.69 83 LEU A CA 1
ATOM 693 C C . LEU A 1 83 ? 4.518 4.369 7.057 1.00 87.69 83 LEU A C 1
ATOM 695 O O . LEU A 1 83 ? 5.180 4.504 6.026 1.00 87.69 83 LEU A O 1
ATOM 699 N N . SER A 1 84 ? 5.066 4.148 8.257 1.00 83.81 84 SER A N 1
ATOM 700 C CA . SER A 1 84 ? 6.505 3.984 8.472 1.00 83.81 84 SER A CA 1
ATOM 701 C C . SER A 1 84 ? 7.059 2.809 7.671 1.00 83.81 84 SER A C 1
ATOM 703 O O . SER A 1 84 ? 6.492 1.715 7.748 1.00 83.81 84 SER A O 1
ATOM 705 N N . PRO A 1 85 ? 8.216 2.968 7.004 1.00 79.12 85 PRO A N 1
ATOM 706 C CA . PRO A 1 85 ? 8.958 1.845 6.443 1.00 79.12 85 PRO A CA 1
ATOM 707 C C . PRO A 1 85 ? 9.322 0.764 7.472 1.00 79.12 85 PRO A C 1
ATOM 709 O O . PRO A 1 85 ? 9.522 -0.381 7.090 1.00 79.12 85 PRO A O 1
ATOM 712 N N . GLU A 1 86 ? 9.397 1.096 8.763 1.00 76.56 86 GLU A N 1
ATOM 713 C CA . GLU A 1 86 ? 9.726 0.139 9.834 1.00 76.56 86 GLU A CA 1
ATOM 714 C C . GLU A 1 86 ? 8.616 -0.888 10.087 1.00 76.56 86 GLU A C 1
ATOM 716 O O . GLU A 1 86 ? 8.885 -2.000 10.534 1.00 76.56 86 GLU A O 1
ATOM 721 N N . LEU A 1 87 ? 7.365 -0.533 9.777 1.00 73.25 87 LEU A N 1
ATOM 722 C CA . LEU A 1 87 ? 6.214 -1.435 9.890 1.00 73.25 87 LEU A CA 1
ATOM 723 C C . LEU A 1 87 ? 6.123 -2.405 8.706 1.00 73.25 87 LEU A C 1
ATOM 725 O O . LEU A 1 87 ? 5.323 -3.342 8.707 1.00 73.25 87 LEU A O 1
ATOM 729 N N . ILE A 1 88 ? 6.928 -2.166 7.674 1.00 75.19 88 ILE A N 1
ATOM 730 C CA . ILE A 1 88 ? 6.938 -2.936 6.444 1.00 75.19 88 ILE A CA 1
ATOM 731 C C . ILE A 1 88 ? 8.004 -4.023 6.590 1.00 75.19 88 ILE A C 1
ATOM 733 O O . ILE A 1 88 ? 9.141 -3.700 6.936 1.00 75.19 88 ILE A O 1
ATOM 737 N N . PRO A 1 89 ? 7.681 -5.301 6.310 1.00 69.44 89 PRO A N 1
ATOM 738 C CA . PRO A 1 89 ? 8.658 -6.380 6.363 1.00 69.44 89 PRO A CA 1
ATOM 739 C C . PRO A 1 89 ? 9.926 -6.014 5.587 1.00 69.44 89 PRO A C 1
ATOM 741 O O . PRO A 1 89 ? 9.906 -5.880 4.358 1.00 69.44 89 PRO A O 1
ATOM 744 N N . SER A 1 90 ? 11.031 -5.834 6.310 1.00 62.00 90 SER A N 1
ATOM 745 C CA . SER A 1 90 ? 12.322 -5.571 5.695 1.00 62.00 90 SER A CA 1
ATOM 746 C C . SER A 1 90 ? 12.913 -6.881 5.177 1.00 62.00 90 SER A C 1
ATOM 748 O O . SER A 1 90 ? 12.758 -7.955 5.758 1.00 62.00 90 SER A O 1
ATOM 750 N N . GLN A 1 91 ? 13.610 -6.794 4.047 1.00 56.91 91 GLN A N 1
ATOM 751 C CA . GLN A 1 91 ? 14.265 -7.930 3.386 1.00 56.91 91 GLN A CA 1
ATOM 752 C C . GLN A 1 91 ? 15.432 -8.523 4.206 1.00 56.91 91 GLN A C 1
ATOM 754 O O . GLN A 1 91 ? 16.015 -9.530 3.816 1.00 56.91 91 GLN A O 1
ATOM 759 N N . GLU A 1 92 ? 15.774 -7.913 5.343 1.00 51.00 92 GLU A N 1
ATOM 760 C CA . GLU A 1 92 ? 16.967 -8.197 6.147 1.00 51.00 92 GLU A CA 1
ATOM 761 C C . GLU A 1 92 ? 16.932 -9.569 6.850 1.00 51.00 92 GLU A C 1
ATOM 763 O O . GLU A 1 92 ? 17.972 -10.062 7.280 1.00 51.00 92 GLU A O 1
ATOM 768 N N . GLN A 1 93 ? 15.771 -10.229 6.956 1.00 48.66 93 GLN A N 1
ATOM 769 C CA . GLN A 1 93 ? 15.655 -11.498 7.695 1.00 48.66 93 GLN A CA 1
ATOM 770 C C . GLN A 1 93 ? 15.909 -12.763 6.855 1.00 48.66 93 GLN A C 1
ATOM 772 O O . GLN A 1 93 ? 15.933 -13.868 7.399 1.00 48.66 93 GLN A O 1
ATOM 777 N N . GLY A 1 94 ? 16.147 -12.638 5.546 1.00 49.59 94 GLY A N 1
ATOM 778 C CA . GLY A 1 94 ? 16.469 -13.769 4.674 1.00 49.59 94 GLY A CA 1
ATOM 779 C C . GLY A 1 94 ? 17.894 -13.693 4.132 1.00 49.59 94 GLY A C 1
ATOM 780 O O . GLY A 1 94 ? 18.278 -12.691 3.544 1.00 49.59 94 GLY A O 1
ATOM 781 N N . LYS A 1 95 ? 18.659 -14.794 4.194 1.00 47.34 95 LYS A N 1
ATOM 782 C CA . LYS A 1 95 ? 19.918 -14.991 3.430 1.00 47.34 95 LYS A CA 1
ATOM 783 C C . LYS A 1 95 ? 19.697 -15.058 1.896 1.00 47.34 95 LYS A C 1
ATOM 785 O O . LYS A 1 95 ? 20.462 -15.708 1.188 1.00 47.34 95 LYS A O 1
ATOM 790 N N . GLY A 1 96 ? 18.610 -14.475 1.390 1.00 52.81 96 GLY A N 1
ATOM 791 C CA . GLY A 1 96 ? 18.204 -14.496 -0.012 1.00 52.81 96 GLY A CA 1
ATOM 792 C C . GLY A 1 96 ? 18.742 -13.300 -0.796 1.00 52.81 96 GLY A C 1
ATOM 793 O O . GLY A 1 96 ? 19.273 -12.349 -0.223 1.00 52.81 96 GLY A O 1
ATOM 794 N N . LEU A 1 97 ? 18.606 -13.359 -2.125 1.00 55.28 97 LEU A N 1
ATOM 795 C CA . LEU A 1 97 ? 18.929 -12.241 -3.012 1.00 55.28 97 LEU A CA 1
ATOM 796 C C . LEU A 1 97 ? 18.228 -10.970 -2.521 1.00 55.28 97 LEU A C 1
ATOM 798 O O . LEU A 1 97 ? 17.011 -10.967 -2.350 1.00 55.28 97 LEU A O 1
ATOM 802 N N . ARG A 1 98 ? 18.993 -9.887 -2.327 1.00 61.81 98 ARG A N 1
ATOM 803 C CA . ARG A 1 98 ? 18.431 -8.557 -2.055 1.00 61.81 98 ARG A CA 1
ATOM 804 C C . ARG A 1 98 ? 17.392 -8.249 -3.131 1.00 61.81 98 ARG A C 1
ATOM 806 O O . ARG A 1 98 ? 17.738 -8.273 -4.313 1.00 61.81 98 ARG A O 1
ATOM 813 N N . ALA A 1 99 ? 16.149 -7.974 -2.731 1.00 65.88 99 ALA A N 1
ATOM 814 C CA . ALA A 1 99 ? 15.101 -7.564 -3.657 1.00 65.88 99 ALA A CA 1
ATOM 815 C C . ALA A 1 99 ? 15.589 -6.356 -4.467 1.00 65.88 99 ALA A C 1
ATOM 817 O O . ALA A 1 99 ? 15.779 -5.265 -3.929 1.00 65.88 99 ALA A O 1
ATOM 818 N N . GLN A 1 100 ? 15.845 -6.570 -5.755 1.00 76.12 100 GLN A N 1
ATOM 819 C CA . GLN A 1 100 ? 16.122 -5.484 -6.681 1.00 76.12 100 GLN A CA 1
ATOM 820 C C . GLN A 1 100 ? 14.795 -4.879 -7.117 1.00 76.12 100 GLN A C 1
ATOM 822 O O . GLN A 1 100 ? 13.812 -5.591 -7.323 1.00 76.12 100 GLN A O 1
ATOM 827 N N . GLY A 1 101 ? 14.768 -3.554 -7.214 1.00 84.69 101 GLY A N 1
ATOM 828 C CA . GLY A 1 101 ? 13.578 -2.844 -7.647 1.00 84.69 101 GLY A CA 1
ATOM 829 C C . GLY A 1 101 ? 13.278 -3.171 -9.097 1.00 84.69 101 GLY A C 1
ATOM 830 O O . GLY A 1 101 ? 14.198 -3.291 -9.898 1.00 84.69 101 GLY A O 1
ATOM 831 N N . VAL A 1 102 ? 12.000 -3.321 -9.427 1.00 92.00 102 VAL A N 1
ATOM 832 C CA . VAL A 1 102 ? 11.544 -3.648 -10.780 1.00 92.00 102 VAL A CA 1
ATOM 833 C C . VAL A 1 102 ? 10.366 -2.768 -11.172 1.00 92.00 102 VAL A C 1
ATOM 835 O O . VAL A 1 102 ? 9.540 -2.381 -10.343 1.00 92.00 102 VAL A O 1
ATOM 838 N N . TYR A 1 103 ? 10.234 -2.503 -12.464 1.00 94.19 103 TYR A N 1
ATOM 839 C CA . TYR A 1 103 ? 9.030 -1.916 -13.051 1.00 94.19 103 TYR A CA 1
ATOM 840 C C . TYR A 1 103 ? 8.455 -2.837 -14.128 1.00 94.19 103 TYR A C 1
ATOM 842 O O . TYR A 1 103 ? 9.136 -3.747 -14.600 1.00 94.19 103 TYR A O 1
ATOM 850 N N . GLY A 1 104 ? 7.179 -2.652 -14.473 1.00 94.75 104 GLY A N 1
ATOM 851 C CA . GLY A 1 104 ? 6.487 -3.511 -15.442 1.00 94.75 104 GLY A CA 1
ATOM 852 C C . GLY A 1 104 ? 6.364 -4.970 -14.983 1.00 94.75 104 GLY A C 1
ATOM 853 O O . GLY A 1 104 ? 6.338 -5.879 -15.806 1.00 94.75 104 GLY A O 1
ATOM 854 N N . HIS A 1 105 ? 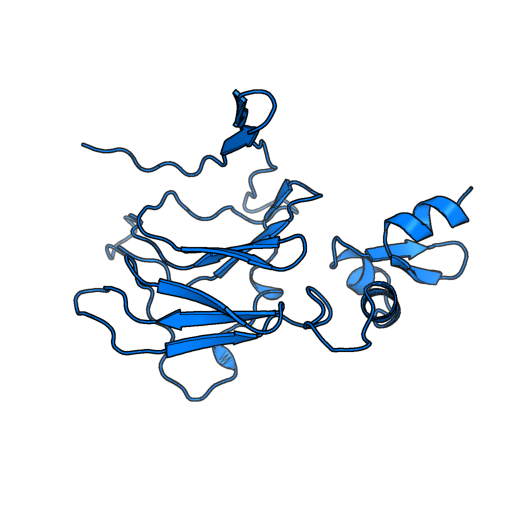6.357 -5.198 -13.669 1.00 95.75 105 HIS A N 1
ATOM 855 C CA . HIS A 1 105 ? 6.151 -6.511 -13.064 1.00 95.75 105 HIS A CA 1
ATOM 856 C C . HIS A 1 105 ? 4.653 -6.802 -12.895 1.00 95.75 105 HIS A C 1
ATOM 858 O O . HIS A 1 105 ? 3.812 -5.922 -13.064 1.00 95.75 105 HIS A O 1
ATOM 864 N N . SER A 1 106 ? 4.325 -8.040 -12.527 1.00 96.00 106 SER A N 1
ATOM 865 C CA . SER A 1 106 ? 2.980 -8.419 -12.083 1.00 96.00 106 SER A CA 1
ATOM 866 C C . SER A 1 106 ? 2.974 -8.660 -10.580 1.00 96.00 106 SER A C 1
ATOM 868 O O . SER A 1 106 ? 3.939 -9.202 -10.037 1.00 96.00 106 SER A O 1
ATOM 870 N N . ALA A 1 107 ? 1.888 -8.287 -9.910 1.00 96.44 107 ALA A N 1
ATOM 871 C CA . ALA A 1 107 ? 1.707 -8.558 -8.492 1.00 96.44 107 ALA A CA 1
ATOM 872 C C . ALA A 1 107 ? 0.277 -9.009 -8.184 1.00 96.44 107 ALA A C 1
ATOM 874 O O . ALA A 1 107 ? -0.670 -8.606 -8.858 1.00 96.44 107 ALA A O 1
ATOM 875 N N . PHE A 1 108 ? 0.122 -9.842 -7.157 1.00 96.50 108 PHE A N 1
ATOM 876 C CA . PHE A 1 108 ? -1.180 -10.282 -6.664 1.00 96.50 108 PHE A CA 1
ATOM 877 C C . PHE A 1 108 ? -1.155 -10.528 -5.154 1.00 96.50 108 PHE A C 1
ATOM 879 O O . PHE A 1 108 ? -0.105 -10.783 -4.562 1.00 96.50 108 PHE A O 1
ATOM 886 N N . LEU A 1 109 ? -2.332 -10.464 -4.530 1.00 94.81 109 LEU A N 1
ATOM 887 C CA . LEU A 1 109 ? -2.510 -10.743 -3.109 1.00 94.81 109 LEU A CA 1
ATOM 888 C C . LEU A 1 109 ? -2.952 -12.195 -2.899 1.00 94.81 109 LEU A C 1
ATOM 890 O O . LEU A 1 109 ? -3.924 -12.658 -3.492 1.00 94.81 109 LEU A O 1
ATOM 894 N N . ARG A 1 110 ? -2.257 -12.906 -2.015 1.00 93.00 110 ARG A N 1
ATOM 895 C CA . ARG A 1 110 ? -2.557 -14.274 -1.594 1.00 93.00 110 ARG A CA 1
ATOM 896 C C . ARG A 1 110 ? -2.954 -14.289 -0.120 1.00 93.00 110 ARG A C 1
ATOM 898 O O . ARG A 1 110 ? -2.263 -13.716 0.718 1.00 93.00 110 ARG A O 1
ATOM 905 N N . HIS A 1 111 ? -4.062 -14.966 0.187 1.00 88.81 111 HIS A N 1
ATOM 906 C CA . HIS A 1 111 ? -4.606 -15.117 1.547 1.00 88.81 111 HIS A CA 1
ATOM 907 C C . HIS A 1 111 ? -4.773 -13.794 2.319 1.00 88.81 111 HIS A C 1
ATOM 909 O O . HIS A 1 111 ? -4.645 -13.757 3.537 1.00 88.81 111 HIS A O 1
ATOM 915 N N . GLY A 1 112 ? -5.039 -12.687 1.624 1.00 87.69 112 GLY A N 1
ATOM 916 C CA . GLY A 1 112 ? -5.324 -11.389 2.246 1.00 87.69 112 GLY A CA 1
ATOM 917 C C . GLY A 1 112 ? -4.124 -10.619 2.809 1.00 87.69 112 GLY A C 1
ATOM 918 O O . GLY A 1 112 ? -4.241 -9.410 2.963 1.00 87.69 112 GLY A O 1
ATOM 919 N N . ASN A 1 113 ? -2.977 -11.256 3.066 1.00 89.38 113 ASN A N 1
ATOM 920 C CA . ASN A 1 113 ? -1.820 -10.593 3.688 1.00 89.38 113 ASN A CA 1
ATOM 921 C C . ASN A 1 113 ? -0.473 -10.856 2.994 1.00 89.38 113 ASN A C 1
ATOM 923 O O . ASN A 1 113 ? 0.532 -10.259 3.372 1.00 89.38 113 ASN A O 1
ATOM 927 N N . THR A 1 114 ? -0.414 -11.762 2.015 1.00 91.69 114 THR A N 1
ATOM 928 C CA . THR A 1 114 ? 0.838 -12.101 1.329 1.00 91.69 114 THR A CA 1
ATOM 929 C C . THR A 1 114 ? 0.844 -11.507 -0.066 1.00 91.69 114 THR A C 1
ATOM 931 O O . THR A 1 114 ? 0.084 -11.935 -0.930 1.00 91.69 114 THR A O 1
ATOM 934 N N . ILE A 1 115 ? 1.715 -10.540 -0.311 1.00 93.00 115 ILE A N 1
ATOM 935 C CA . ILE A 1 115 ? 1.895 -9.943 -1.634 1.00 93.00 115 ILE A CA 1
ATOM 936 C C . ILE A 1 115 ? 2.924 -10.759 -2.392 1.00 93.00 115 ILE A C 1
ATOM 938 O O . ILE A 1 115 ? 4.044 -10.930 -1.916 1.00 93.00 115 ILE A O 1
ATOM 942 N N . VAL A 1 116 ? 2.557 -11.229 -3.577 1.00 94.19 116 VAL A N 1
ATOM 943 C CA . VAL A 1 116 ? 3.455 -11.952 -4.475 1.00 94.19 116 VAL A CA 1
ATOM 944 C C . VAL A 1 116 ? 3.745 -11.077 -5.683 1.00 94.19 116 VAL A C 1
ATOM 946 O O . VAL A 1 116 ? 2.819 -10.600 -6.333 1.00 94.19 116 VAL A O 1
ATOM 949 N N . ILE A 1 117 ? 5.024 -10.883 -5.986 1.00 93.81 117 ILE A N 1
ATOM 950 C CA . ILE A 1 117 ? 5.524 -10.122 -7.133 1.00 93.81 117 ILE A CA 1
ATOM 951 C C . ILE A 1 117 ? 6.315 -11.066 -8.030 1.00 93.81 117 ILE A C 1
ATOM 953 O O . ILE A 1 117 ? 7.128 -11.853 -7.545 1.00 93.81 117 ILE A O 1
ATOM 957 N N . THR A 1 118 ? 6.093 -10.982 -9.338 1.00 94.50 118 THR A N 1
ATOM 958 C CA . THR A 1 118 ? 6.782 -11.804 -10.332 1.00 94.50 118 THR A CA 1
ATOM 959 C C . THR A 1 118 ? 7.174 -10.992 -11.560 1.00 94.50 118 THR A C 1
ATOM 961 O O . THR A 1 118 ? 6.432 -10.120 -12.025 1.00 94.50 118 THR A O 1
ATOM 964 N N . GLY A 1 119 ? 8.352 -11.301 -12.097 1.00 94.06 119 GLY A N 1
ATOM 965 C CA . GLY A 1 119 ? 8.846 -10.695 -13.324 1.00 94.06 119 GLY A CA 1
ATOM 966 C C . GLY A 1 119 ? 9.333 -9.257 -13.145 1.00 94.06 119 GLY A C 1
ATOM 967 O O . GLY A 1 119 ? 9.803 -8.858 -12.078 1.00 94.06 119 GLY A O 1
ATOM 968 N N . GLY A 1 120 ? 9.196 -8.473 -14.212 1.00 94.12 120 GLY A N 1
ATOM 969 C CA . GLY A 1 120 ? 9.597 -7.070 -14.265 1.00 94.12 120 GLY A CA 1
ATOM 970 C C . GLY A 1 120 ? 10.984 -6.847 -14.853 1.00 94.12 120 GLY A C 1
ATOM 971 O O . GLY A 1 120 ? 11.698 -7.786 -15.206 1.00 94.12 120 GLY A O 1
ATOM 972 N N . PHE A 1 121 ? 11.345 -5.574 -14.982 1.00 91.81 121 PHE A N 1
ATOM 973 C CA . PHE A 1 121 ? 12.581 -5.139 -15.614 1.00 91.81 121 PHE A CA 1
ATOM 974 C C . PHE A 1 121 ? 13.373 -4.184 -14.719 1.00 91.81 121 PHE A C 1
ATOM 976 O O . PHE A 1 121 ? 12.808 -3.332 -14.033 1.00 91.81 121 PHE A O 1
ATOM 983 N N . HIS A 1 122 ? 14.693 -4.344 -14.755 1.00 88.69 122 HIS A N 1
ATOM 984 C CA . HIS A 1 122 ? 15.679 -3.587 -13.976 1.00 88.69 122 HIS A CA 1
ATOM 985 C C . HIS A 1 122 ? 17.040 -3.583 -14.701 1.00 88.69 122 HIS A C 1
ATOM 987 O O . HIS A 1 122 ? 18.085 -3.870 -14.131 1.00 88.69 122 HIS A O 1
ATOM 993 N N . GLY A 1 123 ? 17.009 -3.364 -16.021 1.00 88.56 123 GLY A N 1
ATOM 994 C CA . GLY A 1 123 ? 18.155 -3.518 -16.932 1.00 88.56 123 GLY A CA 1
ATOM 995 C C . GLY A 1 123 ? 18.193 -4.886 -17.621 1.00 88.56 123 GLY A C 1
ATOM 996 O O . GLY A 1 123 ? 18.604 -4.990 -18.774 1.00 88.56 123 GLY A O 1
ATOM 997 N N . THR A 1 124 ? 17.665 -5.915 -16.959 1.00 90.62 124 THR A N 1
ATOM 998 C CA . THR A 1 124 ? 17.335 -7.220 -17.550 1.00 90.62 124 THR A CA 1
ATOM 999 C C . THR A 1 124 ? 15.926 -7.638 -17.134 1.00 90.62 124 THR A C 1
ATOM 1001 O O . THR A 1 124 ? 15.333 -7.018 -16.248 1.00 90.62 124 THR A O 1
ATOM 1004 N N . VAL A 1 125 ? 15.363 -8.650 -17.799 1.00 92.25 125 VAL A N 1
ATOM 1005 C CA . VAL A 1 125 ? 14.088 -9.245 -17.379 1.00 92.25 125 VAL A CA 1
ATOM 1006 C C . VAL A 1 125 ? 14.345 -10.140 -16.171 1.00 92.25 125 VAL A C 1
ATOM 1008 O O . VAL A 1 125 ? 15.151 -11.066 -16.242 1.00 92.25 125 VAL A O 1
ATOM 1011 N N . SER A 1 126 ? 13.639 -9.874 -15.079 1.00 90.75 126 SER A N 1
ATOM 1012 C CA . SER A 1 126 ? 13.693 -10.681 -13.867 1.00 90.75 126 SER A CA 1
ATOM 1013 C C . SER A 1 126 ? 12.835 -11.936 -14.022 1.00 90.75 126 SER A C 1
ATOM 1015 O O . SER A 1 126 ? 11.716 -11.882 -14.526 1.00 90.75 126 SER A O 1
ATOM 1017 N N . ASN A 1 127 ? 13.336 -13.072 -13.545 1.00 89.75 127 ASN A N 1
ATOM 1018 C CA . ASN A 1 127 ? 12.568 -14.304 -13.345 1.00 89.75 127 ASN A CA 1
ATOM 1019 C C . ASN A 1 127 ? 12.288 -14.568 -11.855 1.00 89.75 127 ASN A C 1
ATOM 1021 O O . ASN A 1 127 ? 11.863 -15.663 -11.485 1.00 89.75 127 ASN A O 1
ATOM 1025 N N . HIS A 1 128 ? 12.563 -13.590 -10.989 1.00 87.81 128 HIS A N 1
ATOM 1026 C CA . HIS A 1 128 ? 12.392 -13.741 -9.554 1.00 87.81 128 HIS A CA 1
ATOM 1027 C C . HIS A 1 128 ? 10.914 -13.717 -9.156 1.00 87.81 128 HIS A C 1
ATOM 1029 O O . HIS A 1 128 ? 10.074 -13.069 -9.789 1.00 87.81 128 HIS A O 1
ATOM 1035 N N . ILE A 1 129 ? 10.625 -14.411 -8.056 1.00 90.56 129 ILE A N 1
ATOM 1036 C CA . ILE A 1 129 ? 9.354 -14.337 -7.343 1.00 90.56 129 ILE A CA 1
ATOM 1037 C C . ILE A 1 129 ? 9.666 -13.842 -5.936 1.00 90.56 129 ILE A C 1
ATOM 1039 O O . ILE A 1 129 ? 10.440 -14.468 -5.212 1.00 90.56 129 ILE A O 1
ATOM 1043 N N . LEU A 1 130 ? 9.073 -12.715 -5.564 1.00 89.31 130 LEU A N 1
ATOM 1044 C CA . LEU A 1 130 ? 9.198 -12.129 -4.236 1.00 89.31 130 LEU A CA 1
ATOM 1045 C C . LEU A 1 130 ? 7.861 -12.262 -3.514 1.00 89.31 130 LEU A C 1
ATOM 1047 O O . LEU A 1 130 ? 6.813 -11.994 -4.098 1.00 89.31 130 LEU A O 1
ATOM 1051 N N . ALA A 1 131 ? 7.901 -12.664 -2.247 1.00 91.12 131 ALA A N 1
ATOM 1052 C CA . ALA A 1 131 ? 6.723 -12.747 -1.396 1.00 91.12 131 ALA A CA 1
ATOM 1053 C C . ALA A 1 131 ? 6.937 -11.905 -0.134 1.00 91.12 131 ALA A C 1
ATOM 1055 O O . ALA A 1 131 ? 7.837 -12.189 0.655 1.00 91.12 131 ALA A O 1
ATOM 1056 N N . TYR A 1 132 ? 6.103 -10.885 0.058 1.00 88.69 132 TYR A N 1
ATOM 1057 C CA . TYR A 1 132 ? 6.059 -10.086 1.280 1.00 88.69 132 TYR A CA 1
ATOM 1058 C C . TYR A 1 132 ? 4.869 -10.539 2.118 1.00 88.69 132 TYR A C 1
ATOM 1060 O O . TYR A 1 132 ? 3.726 -10.440 1.672 1.00 88.69 132 TYR A O 1
ATOM 1068 N N . VAL A 1 133 ? 5.128 -11.035 3.326 1.00 89.06 133 VAL A N 1
ATOM 1069 C CA . VAL A 1 133 ? 4.078 -11.401 4.283 1.00 89.06 133 VAL A CA 1
ATOM 1070 C C . VAL A 1 133 ? 3.862 -10.222 5.217 1.00 89.06 133 VAL A C 1
ATOM 1072 O O . VAL A 1 133 ? 4.729 -9.919 6.034 1.00 89.06 133 VAL A O 1
ATOM 1075 N N . LEU A 1 134 ? 2.724 -9.547 5.087 1.00 86.38 134 LEU A N 1
ATOM 1076 C CA . LEU A 1 134 ? 2.374 -8.448 5.976 1.00 86.38 134 LEU A CA 1
ATOM 1077 C C . LEU A 1 134 ? 2.037 -9.001 7.375 1.00 86.38 134 LEU A C 1
ATOM 1079 O O . LEU A 1 134 ? 1.341 -10.023 7.465 1.00 86.38 134 LEU A O 1
ATOM 1083 N N . PRO A 1 135 ? 2.529 -8.363 8.456 1.00 82.50 135 PRO A N 1
ATOM 1084 C CA . PRO A 1 135 ? 2.250 -8.787 9.824 1.00 82.50 135 PRO A CA 1
ATOM 1085 C C . PRO A 1 135 ? 0.747 -8.856 10.098 1.00 82.50 135 PRO A C 1
ATOM 1087 O O . PRO A 1 135 ? -0.001 -7.962 9.699 1.00 82.50 135 PRO A O 1
ATOM 1090 N N . SER A 1 136 ? 0.310 -9.883 10.833 1.00 79.31 136 SER A N 1
ATOM 1091 C CA . SER A 1 136 ? -1.099 -10.052 11.221 1.00 79.31 136 SER A CA 1
ATOM 1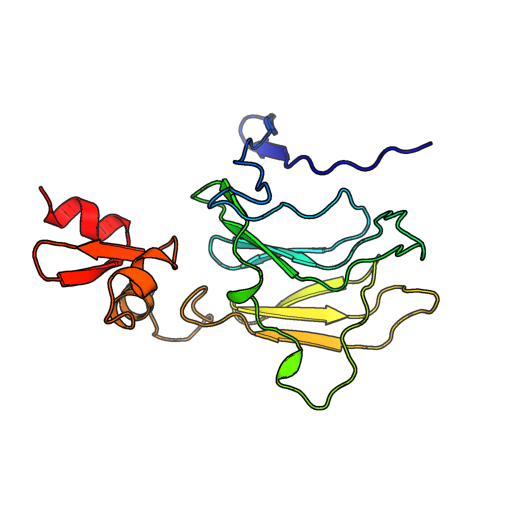092 C C . SER A 1 136 ? -1.619 -8.926 12.110 1.00 79.31 136 SER A C 1
ATOM 1094 O O . SER A 1 136 ? -2.821 -8.693 12.150 1.00 79.31 136 SER A O 1
ATOM 1096 N N . THR A 1 137 ? -0.717 -8.220 12.796 1.00 74.44 137 THR A N 1
ATOM 1097 C CA . THR A 1 137 ? -1.033 -7.013 13.561 1.00 74.44 137 THR A CA 1
ATOM 1098 C C . THR A 1 137 ? -1.501 -5.870 12.663 1.00 74.44 137 THR A C 1
ATOM 1100 O O . THR A 1 137 ? -2.341 -5.091 13.087 1.00 74.44 137 THR A O 1
ATOM 1103 N N . LEU A 1 138 ? -1.019 -5.782 11.418 1.00 78.81 138 LEU A N 1
ATOM 1104 C CA . LEU A 1 138 ? -1.492 -4.794 10.443 1.00 78.81 138 LEU A CA 1
ATOM 1105 C C . LEU A 1 138 ? -2.701 -5.312 9.661 1.00 78.81 138 LEU A C 1
ATOM 1107 O O . LEU A 1 138 ? -3.693 -4.606 9.508 1.00 78.81 138 LEU A O 1
ATOM 1111 N N . ILE A 1 139 ? -2.608 -6.533 9.122 1.00 80.88 139 ILE A N 1
ATOM 1112 C CA . ILE A 1 139 ? -3.637 -7.119 8.254 1.00 80.88 139 ILE A CA 1
ATOM 1113 C C . ILE A 1 139 ? -3.824 -8.593 8.605 1.00 80.88 139 ILE A C 1
ATOM 1115 O O . ILE A 1 139 ? -2.928 -9.416 8.396 1.00 80.88 139 ILE A O 1
ATOM 1119 N N . ALA A 1 140 ? -5.019 -8.948 9.076 1.00 73.56 140 ALA A N 1
ATOM 1120 C CA . ALA A 1 140 ? -5.383 -10.335 9.329 1.00 73.56 140 ALA A CA 1
ATOM 1121 C C . ALA A 1 140 ? -5.376 -11.158 8.024 1.00 73.56 140 ALA A C 1
ATOM 1123 O O . ALA A 1 140 ? -5.981 -10.779 7.018 1.00 73.56 140 ALA A O 1
ATOM 1124 N N . ALA A 1 141 ? -4.697 -12.308 8.037 1.00 73.75 141 AL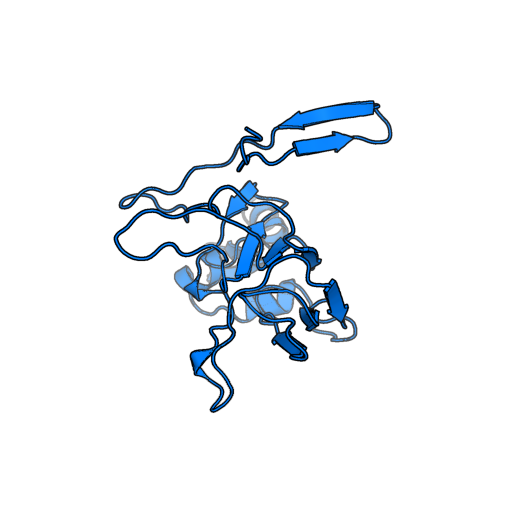A A N 1
ATOM 1125 C CA . ALA A 1 141 ? -4.738 -13.257 6.927 1.00 73.75 141 ALA A CA 1
ATOM 1126 C C . ALA A 1 141 ? -6.142 -13.870 6.788 1.00 73.75 141 ALA A C 1
ATOM 1128 O O . ALA A 1 141 ? -6.783 -14.212 7.783 1.00 73.75 141 ALA A O 1
ATOM 1129 N N . GLN A 1 142 ? -6.606 -14.070 5.554 1.00 71.19 142 GLN A N 1
ATOM 1130 C CA . GLN A 1 142 ? -7.873 -14.756 5.299 1.00 71.19 142 GLN A CA 1
ATOM 1131 C C . GLN A 1 142 ? -7.837 -16.191 5.838 1.00 71.19 142 GLN A C 1
ATOM 1133 O O . GLN A 1 142 ? -6.891 -16.934 5.581 1.00 71.19 142 GLN A O 1
ATOM 1138 N N . GLY A 1 143 ? -8.897 -16.584 6.548 1.00 66.56 143 GLY A N 1
ATOM 1139 C CA . GLY A 1 143 ? -9.038 -17.921 7.131 1.00 66.56 143 GLY A CA 1
ATOM 1140 C C . GLY A 1 143 ? -8.396 -18.094 8.511 1.00 66.56 143 GLY A C 1
ATOM 1141 O O . GLY A 1 143 ? -8.570 -19.150 9.112 1.00 66.56 143 GLY A O 1
ATOM 1142 N N . ASN A 1 144 ? -7.708 -17.078 9.044 1.00 65.25 144 ASN A N 1
ATOM 1143 C CA . ASN A 1 144 ? -7.359 -17.049 10.461 1.00 65.25 144 ASN A CA 1
ATOM 1144 C C . ASN A 1 144 ? -8.549 -16.534 11.278 1.00 65.25 144 ASN A C 1
ATOM 1146 O O . ASN A 1 144 ? -9.143 -15.517 10.935 1.00 65.25 144 ASN A O 1
ATOM 1150 N N . ASN A 1 145 ? -8.827 -17.174 12.417 1.00 65.81 145 ASN A N 1
ATOM 1151 C CA . ASN A 1 145 ? -9.771 -16.675 13.432 1.00 65.81 145 ASN A CA 1
ATOM 1152 C C . ASN A 1 145 ? -9.230 -15.450 14.198 1.00 65.81 145 ASN A C 1
ATOM 1154 O O . ASN A 1 145 ? -9.767 -15.099 15.240 1.00 65.81 145 ASN A O 1
ATOM 1158 N N . PHE A 1 146 ? -8.141 -14.843 13.721 1.00 71.56 146 PHE A N 1
ATOM 1159 C CA . PHE A 1 146 ? -7.506 -13.696 14.350 1.00 71.56 146 PHE A CA 1
ATOM 1160 C C . PHE A 1 146 ? -8.252 -12.437 13.916 1.00 71.56 146 PHE A C 1
ATOM 1162 O O . PHE A 1 146 ? -8.110 -11.982 12.777 1.00 71.56 146 PHE A O 1
ATOM 1169 N N . SER A 1 147 ? -9.109 -11.937 14.799 1.00 76.12 147 SER A N 1
ATOM 1170 C CA . SER A 1 147 ? -9.912 -10.748 14.551 1.00 76.12 147 SER A CA 1
ATOM 1171 C C . SER A 1 147 ? -9.066 -9.474 14.641 1.00 76.12 147 SER A C 1
ATOM 1173 O O . SER A 1 147 ? -7.948 -9.468 15.160 1.00 76.12 147 SER A O 1
ATOM 1175 N N . ARG A 1 148 ? -9.612 -8.364 14.133 1.00 74.25 148 ARG A N 1
ATOM 1176 C CA . ARG A 1 148 ? -9.003 -7.037 14.308 1.00 74.25 148 ARG A CA 1
ATOM 1177 C C . ARG A 1 148 ? -8.898 -6.664 15.791 1.00 74.25 148 ARG A C 1
ATOM 1179 O O . ARG A 1 148 ? -7.906 -6.067 16.194 1.00 74.25 148 ARG A O 1
ATOM 1186 N N . ASP A 1 149 ? -9.866 -7.095 16.597 1.00 79.31 149 ASP A N 1
ATOM 1187 C CA . ASP A 1 149 ? -9.834 -6.914 18.045 1.00 79.31 149 ASP A CA 1
ATOM 1188 C C . ASP A 1 149 ? -8.657 -7.675 18.663 1.00 79.31 149 ASP A C 1
ATOM 1190 O O . ASP A 1 149 ? -7.900 -7.087 19.427 1.00 79.31 149 ASP A O 1
ATOM 1194 N N . ASP A 1 150 ? -8.426 -8.934 18.272 1.00 82.38 150 ASP A N 1
ATOM 1195 C CA . ASP A 1 150 ? -7.284 -9.727 18.760 1.00 82.38 150 ASP A CA 1
ATOM 1196 C C . ASP A 1 150 ? -5.937 -9.081 18.403 1.00 82.38 150 ASP A C 1
ATOM 1198 O O . ASP A 1 150 ? -4.992 -9.111 19.197 1.00 82.38 150 ASP A O 1
ATOM 1202 N N . ALA A 1 151 ? -5.850 -8.456 17.222 1.00 82.38 151 ALA A N 1
ATOM 1203 C CA . ALA A 1 151 ? -4.680 -7.684 16.814 1.00 82.38 151 ALA A CA 1
ATOM 1204 C C . ALA A 1 151 ? -4.438 -6.502 17.759 1.00 82.38 151 ALA A C 1
ATOM 1206 O O . ALA A 1 151 ? -3.317 -6.321 18.232 1.00 82.38 151 ALA A O 1
ATOM 1207 N N . CYS A 1 152 ? -5.481 -5.739 18.086 1.00 87.31 152 CYS A N 1
ATOM 1208 C CA . CYS A 1 152 ? -5.361 -4.614 19.004 1.00 87.31 152 CYS A CA 1
ATOM 1209 C C . CYS A 1 152 ? -5.067 -5.064 20.440 1.00 87.31 152 CYS A C 1
ATOM 1211 O O . CYS A 1 152 ? -4.137 -4.547 21.054 1.00 87.31 152 CYS A O 1
ATOM 1213 N N . PHE A 1 153 ? -5.755 -6.096 20.934 1.00 88.12 153 PHE A N 1
ATOM 1214 C CA . PHE A 1 153 ? -5.533 -6.663 22.267 1.00 88.12 153 PHE A CA 1
ATOM 1215 C C . PHE A 1 153 ? -4.114 -7.195 22.481 1.00 88.12 153 PHE A C 1
ATOM 1217 O O . PHE A 1 153 ? -3.655 -7.259 23.618 1.00 88.12 153 PHE A O 1
ATOM 1224 N N . SER A 1 154 ? -3.402 -7.554 21.409 1.00 85.19 154 SER A N 1
ATOM 1225 C CA . SER A 1 154 ? -2.003 -7.983 21.501 1.00 85.19 154 SER A CA 1
ATOM 1226 C C . SER A 1 154 ? -1.035 -6.864 21.921 1.00 85.19 154 SER A C 1
ATOM 1228 O O . SER A 1 154 ? 0.100 -7.148 22.306 1.00 85.19 154 SER A O 1
ATOM 1230 N N . HIS A 1 155 ? -1.460 -5.595 21.873 1.00 85.50 155 HIS A N 1
ATOM 1231 C CA . HIS A 1 155 ? -0.649 -4.455 22.288 1.00 85.50 155 HIS A CA 1
ATOM 1232 C C . HIS A 1 155 ? -0.821 -4.149 23.783 1.00 85.50 155 HIS A C 1
ATOM 1234 O O . HIS A 1 155 ? -1.818 -3.570 24.206 1.00 85.50 155 HIS A O 1
ATOM 1240 N N . GLU A 1 156 ? 0.210 -4.450 24.575 1.00 86.75 156 GLU A N 1
ATOM 1241 C CA . GLU A 1 156 ? 0.218 -4.204 26.029 1.00 86.75 156 GLU A CA 1
ATOM 1242 C C . GLU A 1 156 ? 0.554 -2.751 26.414 1.00 86.75 156 GLU A C 1
ATOM 1244 O O . GLU A 1 156 ? 0.271 -2.310 27.525 1.00 86.75 156 GLU A O 1
ATOM 1249 N N . ALA A 1 157 ? 1.176 -1.992 25.506 1.00 88.56 157 ALA A N 1
ATOM 1250 C CA . ALA A 1 157 ? 1.616 -0.621 25.756 1.00 88.56 157 ALA A CA 1
ATOM 1251 C C . ALA A 1 157 ? 0.889 0.380 24.853 1.00 88.56 157 ALA A C 1
ATOM 1253 O O . ALA A 1 157 ? 0.770 0.159 23.644 1.00 88.56 157 ALA A O 1
ATOM 1254 N N . GLN A 1 158 ? 0.514 1.535 25.416 1.00 89.38 158 GLN A N 1
ATOM 1255 C CA . GLN A 1 158 ? -0.145 2.626 24.689 1.00 89.38 158 GLN A CA 1
ATOM 1256 C C . GLN A 1 158 ? 0.612 3.026 23.418 1.00 89.38 158 GLN A C 1
ATOM 1258 O O . GLN A 1 158 ? -0.002 3.161 22.365 1.00 89.38 158 GLN A O 1
ATOM 1263 N N . SER A 1 159 ? 1.938 3.174 23.489 1.00 85.81 159 SER A N 1
ATOM 1264 C CA . SER A 1 159 ? 2.772 3.550 22.337 1.00 85.81 159 SER A CA 1
ATOM 1265 C C . SER A 1 159 ? 2.713 2.529 21.198 1.00 85.81 159 SER A C 1
ATOM 1267 O O . SER A 1 159 ? 2.684 2.913 20.031 1.00 85.81 159 SER A O 1
ATOM 1269 N N . SER A 1 160 ? 2.657 1.237 21.526 1.00 84.12 160 SER A N 1
ATOM 1270 C CA . SER A 1 160 ? 2.530 0.162 20.542 1.00 84.12 160 SER A CA 1
ATOM 1271 C C . SER A 1 160 ? 1.120 0.120 19.954 1.00 84.12 160 SER A C 1
ATOM 1273 O O . SER A 1 160 ? 0.977 0.063 18.736 1.00 84.12 160 SER A O 1
ATOM 1275 N N . CYS A 1 161 ? 0.090 0.265 20.791 1.00 87.88 161 CYS A N 1
ATOM 1276 C CA . CYS A 1 161 ? -1.305 0.324 20.358 1.00 87.88 161 CYS A CA 1
ATOM 1277 C C . CYS A 1 161 ? -1.545 1.442 19.334 1.00 87.88 161 CYS A C 1
ATOM 1279 O O . CYS A 1 161 ? -2.032 1.194 18.235 1.00 87.88 161 CYS A O 1
ATOM 1281 N N . VAL A 1 162 ? -1.139 2.676 19.654 1.00 86.06 162 VAL A N 1
ATOM 1282 C CA . VAL A 1 162 ? -1.387 3.842 18.785 1.00 86.06 162 VAL A CA 1
ATOM 1283 C C . VAL A 1 162 ? -0.507 3.878 17.534 1.00 86.06 162 VAL A C 1
ATOM 1285 O O . VAL A 1 162 ? -0.776 4.669 16.631 1.00 86.06 162 VAL A O 1
ATOM 1288 N N . SER A 1 163 ? 0.529 3.033 17.459 1.00 80.19 163 SER A N 1
ATOM 1289 C CA . SER A 1 163 ? 1.327 2.857 16.239 1.00 80.19 163 SER A CA 1
ATOM 1290 C C . SER A 1 163 ? 0.545 2.131 15.139 1.00 80.19 163 SER A C 1
ATOM 1292 O O . SER A 1 163 ? 0.826 2.314 13.953 1.00 80.19 163 SER A O 1
ATOM 1294 N N . ASN A 1 164 ? -0.477 1.362 15.525 1.00 83.12 164 ASN A N 1
ATOM 1295 C CA . ASN A 1 164 ? -1.436 0.772 14.615 1.00 83.12 164 ASN A CA 1
ATOM 1296 C C . ASN A 1 164 ? -2.628 1.718 14.434 1.00 83.12 164 ASN A C 1
ATOM 1298 O O . ASN A 1 164 ? -3.368 2.020 15.370 1.00 83.12 164 ASN A O 1
ATOM 1302 N N . LEU A 1 165 ? -2.829 2.187 13.206 1.00 86.50 165 LEU A N 1
ATOM 1303 C CA . LEU A 1 165 ? -3.886 3.146 12.887 1.00 86.50 165 LEU A CA 1
ATOM 1304 C C . LEU A 1 165 ? -5.299 2.555 13.013 1.00 86.50 165 LEU A C 1
ATOM 1306 O O . LEU A 1 165 ? -6.248 3.314 13.198 1.00 86.50 165 LEU A O 1
ATOM 1310 N N . GLU A 1 166 ? -5.434 1.229 12.993 1.00 85.88 166 GLU A N 1
ATOM 1311 C CA . GLU A 1 166 ? -6.711 0.542 13.213 1.00 85.88 166 GLU A CA 1
ATOM 1312 C C . GLU A 1 166 ? -7.056 0.412 14.708 1.00 85.88 166 GLU A C 1
ATOM 1314 O O . GLU A 1 166 ? -8.219 0.221 15.058 1.00 85.88 166 GLU A O 1
ATOM 1319 N N . CYS A 1 167 ? -6.080 0.589 15.604 1.00 88.38 167 CYS A N 1
ATOM 1320 C CA . CYS A 1 167 ? -6.270 0.448 17.044 1.00 88.38 167 CYS A CA 1
ATOM 1321 C C . CYS A 1 167 ? -6.386 1.800 17.766 1.00 88.38 167 CYS A C 1
ATOM 1323 O O . CYS A 1 167 ? -5.985 2.860 17.260 1.00 88.38 167 CYS A O 1
ATOM 1325 N N . GLY A 1 168 ? -6.959 1.756 18.968 1.00 89.75 168 GLY A N 1
ATOM 1326 C CA . GLY A 1 168 ? -7.117 2.875 19.889 1.00 89.75 168 GLY A CA 1
ATOM 1327 C C . GLY A 1 168 ? -6.922 2.427 21.338 1.00 89.75 168 GLY A C 1
ATOM 1328 O O . GLY A 1 168 ? -7.420 1.382 21.750 1.00 89.75 168 GLY A O 1
ATOM 1329 N N . TRP A 1 169 ? -6.176 3.220 22.107 1.00 90.50 169 TRP A N 1
ATOM 1330 C CA . TRP A 1 169 ? -5.947 2.966 23.528 1.00 90.50 169 TRP A CA 1
ATOM 1331 C C . TRP A 1 169 ? -7.058 3.591 24.364 1.00 90.50 169 TRP A C 1
ATOM 1333 O O . TRP A 1 169 ? -7.267 4.799 24.260 1.00 90.50 169 TRP A O 1
ATOM 1343 N N . CYS A 1 170 ? -7.709 2.796 25.212 1.00 90.88 170 CYS A N 1
ATOM 1344 C CA . CYS A 1 170 ? -8.756 3.263 26.114 1.00 90.88 170 CYS A CA 1
ATOM 1345 C C . CYS A 1 170 ? -8.183 3.609 27.493 1.00 90.88 170 CYS A C 1
ATOM 1347 O O . CYS A 1 170 ? -7.713 2.719 28.205 1.00 90.88 170 CYS A O 1
ATOM 1349 N N . PRO A 1 171 ? -8.218 4.887 27.917 1.00 86.19 171 PRO A N 1
ATOM 1350 C CA . PRO A 1 171 ? -7.707 5.289 29.229 1.00 86.19 171 PRO A CA 1
ATOM 1351 C C . PRO A 1 171 ? -8.531 4.744 30.402 1.00 86.19 171 PRO A C 1
ATOM 1353 O O . PRO A 1 171 ? -8.039 4.700 31.528 1.00 86.19 171 PRO A O 1
ATOM 1356 N N . THR A 1 172 ? -9.785 4.361 30.152 1.00 87.75 172 THR A N 1
ATOM 1357 C CA . THR A 1 172 ? -10.734 3.872 31.161 1.00 87.75 172 THR A CA 1
ATOM 1358 C C . THR A 1 172 ? -10.309 2.543 31.779 1.00 87.75 172 THR A C 1
ATOM 1360 O O . THR A 1 172 ? -10.422 2.371 32.992 1.00 87.75 172 THR A O 1
ATOM 1363 N N . ASP A 1 173 ? -9.785 1.622 30.974 1.00 89.44 173 ASP A N 1
ATOM 1364 C CA . ASP A 1 173 ? -9.340 0.295 31.408 1.00 89.44 173 ASP A CA 1
ATOM 1365 C C . ASP A 1 173 ? -7.868 -0.005 31.081 1.00 89.44 173 ASP A C 1
ATOM 1367 O O . ASP A 1 173 ? -7.359 -1.044 31.499 1.00 89.44 173 ASP A O 1
ATOM 1371 N N . ASN A 1 174 ? -7.160 0.922 30.425 1.00 90.25 174 ASN A N 1
ATOM 1372 C CA . ASN A 1 174 ? -5.780 0.759 29.959 1.00 90.25 174 ASN A CA 1
ATOM 1373 C C . ASN A 1 174 ? -5.613 -0.431 29.005 1.00 90.25 174 ASN A C 1
ATOM 1375 O O . ASN A 1 174 ? -4.610 -1.144 29.067 1.00 90.25 174 ASN A O 1
ATOM 1379 N N . ILE A 1 175 ? -6.603 -0.658 28.139 1.00 91.12 175 ILE A N 1
ATOM 1380 C CA . ILE A 1 175 ? -6.585 -1.736 27.152 1.00 91.12 175 ILE A CA 1
ATOM 1381 C C . ILE A 1 175 ? -6.624 -1.152 25.735 1.00 91.12 175 ILE A C 1
ATOM 1383 O O . ILE A 1 175 ? -7.252 -0.126 25.458 1.00 91.12 175 ILE A O 1
ATOM 1387 N N . CYS A 1 176 ? -5.913 -1.812 24.823 1.00 90.88 176 CYS A N 1
ATOM 1388 C CA . CYS A 1 176 ? -5.942 -1.498 23.405 1.00 90.88 176 CYS A CA 1
ATOM 1389 C C . CYS A 1 176 ? -7.107 -2.220 22.721 1.00 90.88 176 CYS A C 1
ATOM 1391 O O . CYS A 1 176 ? -7.195 -3.447 22.761 1.00 90.88 176 CYS A O 1
ATOM 1393 N N . TYR A 1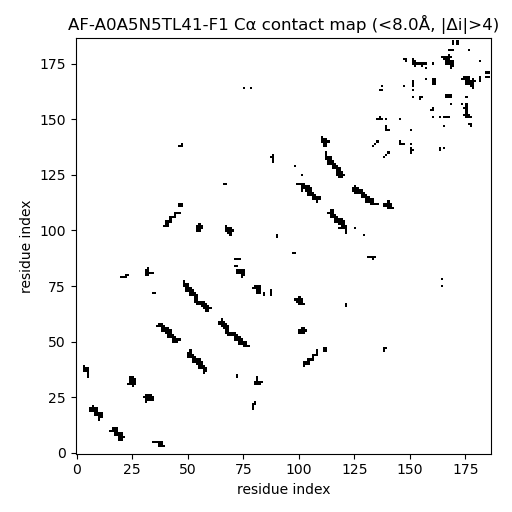 177 ? -7.971 -1.456 22.062 1.00 90.12 177 TYR A N 1
ATOM 1394 C CA . TYR A 1 177 ? -9.108 -1.964 21.303 1.00 90.12 177 TYR A CA 1
ATOM 1395 C C . TYR A 1 177 ? -9.002 -1.562 19.845 1.00 90.12 177 TYR A C 1
ATOM 1397 O O . TYR A 1 177 ? -8.189 -0.720 19.458 1.00 90.12 177 TYR A O 1
ATOM 1405 N N . ASP A 1 178 ? -9.909 -2.105 19.046 1.00 86.31 178 ASP A N 1
ATOM 1406 C CA . ASP A 1 178 ? -10.288 -1.458 17.809 1.00 86.31 178 ASP A CA 1
ATOM 1407 C C . ASP A 1 178 ? -10.642 0.021 18.026 1.00 86.31 178 ASP A C 1
ATOM 1409 O O . ASP A 1 178 ? -11.373 0.383 18.958 1.00 86.31 178 ASP A O 1
ATOM 1413 N N . ARG A 1 179 ? -10.149 0.889 17.138 1.00 83.25 179 ARG A N 1
ATOM 1414 C CA . ARG A 1 179 ? -10.303 2.344 17.270 1.00 83.25 179 ARG A CA 1
ATOM 1415 C C . ARG A 1 179 ? -11.765 2.785 17.344 1.00 83.25 179 ARG A C 1
ATOM 1417 O O . ARG A 1 179 ? -12.063 3.785 17.995 1.00 83.25 179 ARG A O 1
ATOM 1424 N N . ILE A 1 180 ? -12.682 2.065 16.697 1.00 78.62 180 ILE A N 1
ATOM 1425 C CA . ILE A 1 180 ? -14.108 2.409 16.704 1.00 78.62 180 ILE A CA 1
ATOM 1426 C C . ILE A 1 180 ? -14.734 2.061 18.058 1.00 78.62 180 ILE A C 1
ATOM 1428 O O . ILE A 1 180 ? -15.512 2.852 18.590 1.00 78.62 180 ILE A O 1
ATOM 1432 N N . LEU A 1 181 ? -14.368 0.914 18.638 1.00 77.88 181 LEU A N 1
ATOM 1433 C CA . LEU A 1 181 ? -14.893 0.461 19.927 1.00 77.88 181 LEU A CA 1
ATOM 1434 C C . LEU A 1 181 ? -14.438 1.356 21.077 1.00 77.88 181 LEU A C 1
ATOM 1436 O O . LEU A 1 181 ? -15.240 1.650 21.965 1.00 77.88 181 LEU A O 1
ATOM 1440 N N . CYS A 1 182 ? -13.194 1.836 21.047 1.00 68.94 182 CYS A N 1
ATOM 1441 C CA . CYS A 1 182 ? -12.695 2.673 22.130 1.00 68.94 182 CYS A CA 1
ATOM 1442 C C . CYS A 1 182 ? -13.496 3.980 22.284 1.00 68.94 182 CYS A C 1
ATOM 1444 O O . CYS A 1 182 ? -13.937 4.318 23.380 1.00 68.94 182 CYS A O 1
ATOM 1446 N N . ASN A 1 183 ? -13.839 4.628 21.165 1.00 64.25 183 ASN A N 1
ATOM 1447 C CA . ASN A 1 183 ? -14.654 5.850 21.162 1.00 64.25 183 ASN A CA 1
ATOM 1448 C C . ASN A 1 183 ? -16.053 5.671 21.782 1.00 64.25 183 ASN A C 1
ATOM 1450 O O . ASN A 1 183 ? -16.662 6.653 22.197 1.00 64.25 183 ASN A O 1
ATOM 1454 N N . THR A 1 184 ? -16.581 4.444 21.821 1.00 63.44 184 THR A N 1
ATOM 1455 C CA . THR A 1 184 ? -17.905 4.152 22.398 1.00 63.44 184 THR A CA 1
ATOM 1456 C C . THR A 1 184 ? -17.879 3.866 23.897 1.00 63.44 184 THR A C 1
ATOM 1458 O O . THR A 1 184 ? -18.929 3.913 24.524 1.00 63.44 184 THR A O 1
ATOM 1461 N N . ARG A 1 185 ? -16.708 3.560 24.473 1.00 59.59 185 ARG A N 1
ATOM 1462 C CA . ARG A 1 185 ? -16.549 3.266 25.909 1.00 59.59 185 ARG A CA 1
ATOM 1463 C C . ARG A 1 185 ? -16.158 4.483 26.745 1.00 59.59 185 ARG A C 1
ATOM 1465 O O . ARG A 1 185 ? -16.284 4.437 27.963 1.00 59.59 185 ARG A O 1
ATOM 1472 N N . ASP A 1 186 ? -15.701 5.545 26.087 1.00 55.09 186 ASP A N 1
ATOM 1473 C CA . ASP A 1 186 ? -15.395 6.838 26.706 1.00 55.09 186 ASP A CA 1
ATOM 1474 C C . ASP A 1 186 ? -16.621 7.787 26.766 1.00 55.09 186 ASP A C 1
ATOM 1476 O O . ASP A 1 186 ? -16.491 8.923 27.227 1.00 55.09 186 ASP A O 1
ATOM 1480 N N . GLN A 1 187 ? -17.803 7.342 26.307 1.00 48.66 187 GLN A N 1
ATOM 1481 C CA . GLN A 1 187 ? -19.103 8.026 26.460 1.00 48.66 187 GLN A CA 1
ATOM 1482 C C . GLN A 1 187 ? -19.934 7.390 27.575 1.00 48.66 187 GLN A C 1
ATOM 1484 O O . GLN A 1 187 ? -20.602 8.162 28.300 1.00 48.66 187 GLN A O 1
#

pLDDT: mean 83.47, std 12.78, range [47.34, 98.06]

Solvent-accessible surface area (backbone atoms only — not comparable to full-atom values): 10948 Å² total; per-residue (Å²): 134,91,80,71,57,68,81,48,75,45,74,41,77,92,78,69,44,79,43,75,63,82,54,72,78,28,50,103,88,49,99,40,29,64,69,75,75,38,47,44,54,48,43,77,46,79,42,77,65,25,41,38,39,37,39,5,36,32,82,43,91,78,94,59,82,45,54,45,33,60,57,73,46,46,32,33,66,87,77,44,39,42,53,59,68,84,80,44,82,65,76,82,84,50,101,59,83,79,77,71,28,28,20,68,44,49,68,50,77,44,59,50,25,31,41,38,38,39,46,19,38,67,96,52,80,42,85,54,76,48,76,48,65,51,55,54,71,82,30,51,40,61,90,55,92,58,45,70,49,57,37,19,54,69,28,86,43,65,73,60,17,57,70,37,84,67,25,23,62,29,85,90,79,70,45,24,28,32,37,72,60,32,67,64,72,80,110